Protein AF-A0A7C4FFR8-F1 (afdb_monomer)

Nearest PDB structures (foldseek):
  4f7g-assembly1_B  TM=3.710E-01  e=3.125E+00  Mus musculus
  2kgx-assembly1_A  TM=3.266E-01  e=6.637E+00  Mus musculus
  5ic1-assembly1_A  TM=3.272E-01  e=9.672E+00  Mus musculus

Mean predicted aligned error: 5.31 Å

Sequence (183 aa):
MPSAVRRVALVMALLFLAGVAAGSLAAGHLGGLLRQLSLGAPARQLLEDRLLLALLILANNMRVLLVLLASGVTVVGPALVVFANGVVVGAVLALASLKLPPEVLLLSVLPHGVVEIPAFLYAASVSTVFGMALWERILKGRELGGYLRMLLKGVLVSASLITAAALLEAFVTPSLLLEYLQP

Foldseek 3Di:
DVVQLVVLLVLLVVLLQVLLVLLLVCLVVCVVVVVVVPPPDPVVVLLVPLVNQLVVLLVVLVVLLVQLQVLLLVLCRLSVSSSPVSSVNNSVLNVVVVPDPPVLSCLLQVQQVVLLNSLSSSSNSLSSVLNVVVVCCVPPVDDNVVSVVSNVVSSVSSSVSSSVSSNCNSPVSVVVSVVVPPD

Radius of gyration: 17.96 Å; Cα contacts (8 Å, |Δi|>4): 213; chains: 1; bounding box: 43×33×60 Å

InterPro domains:
  IPR002798 Stage II sporulation protein M-like [PF01944] (13-174)

pLDDT: mean 88.68, std 11.25, range [49.78, 98.31]

Secondary structure (DSSP, 8-state):
-HHHHHHHHHHHHHHHHHHHHHHHHHHHHHHHHHHHHS--S-HHHHHH-HHHHHHHHHHHHHHHHHHHHHHGGGSSHHHHHHHHHHHHHHHHHHHHTTTS-HHHHHHHHHHHHHHHHHHHHHHHHHHHHHHHHHHHHHHH----HHHHHHHHHHHHHHHHHHHHHHHIIIIIHHHHHHHHH--

Organism: Thermofilum pendens (NCBI:txid2269)

Structure (mmCIF, N/CA/C/O backbone):
data_AF-A0A7C4FFR8-F1
#
_entry.id   AF-A0A7C4FFR8-F1
#
loop_
_atom_site.group_PDB
_atom_site.id
_atom_site.type_symbol
_atom_site.label_atom_id
_atom_site.label_alt_id
_atom_site.label_comp_id
_atom_site.label_asym_id
_atom_site.label_entity_id
_atom_site.label_seq_id
_atom_site.pdbx_PDB_ins_code
_atom_site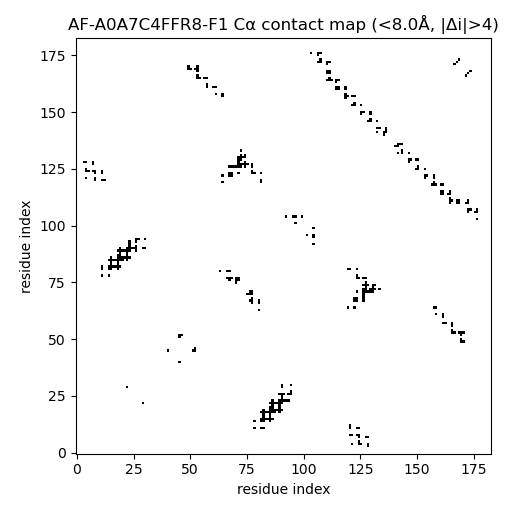.Cartn_x
_atom_site.Cartn_y
_atom_site.Cartn_z
_atom_site.occupancy
_atom_site.B_iso_or_equiv
_atom_site.auth_seq_id
_atom_site.auth_comp_id
_atom_site.auth_asym_id
_atom_site.auth_atom_id
_atom_site.pdbx_PDB_model_num
ATO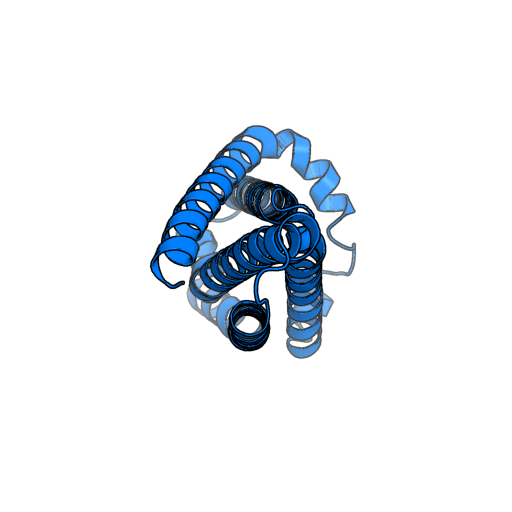M 1 N N . MET A 1 1 ? -20.307 -2.553 10.334 1.00 60.81 1 MET A N 1
ATOM 2 C CA . MET A 1 1 ? -18.889 -2.851 10.016 1.00 60.81 1 MET A CA 1
ATOM 3 C C . MET A 1 1 ? -18.574 -2.740 8.518 1.00 60.81 1 MET A C 1
ATOM 5 O O . MET A 1 1 ? -17.661 -1.983 8.206 1.00 60.81 1 MET A O 1
ATOM 9 N N . PRO A 1 2 ? -19.329 -3.353 7.578 1.00 73.31 2 PRO A N 1
ATOM 10 C CA . PRO A 1 2 ? -18.980 -3.318 6.144 1.00 73.31 2 PRO A CA 1
ATOM 11 C C . PRO A 1 2 ? -18.973 -1.908 5.527 1.00 73.31 2 PRO A C 1
ATOM 13 O O . PRO A 1 2 ? -18.128 -1.582 4.699 1.00 73.31 2 PRO A O 1
ATOM 16 N N . SER A 1 3 ? -19.881 -1.034 5.974 1.00 84.62 3 SER A N 1
ATOM 17 C CA . SER A 1 3 ? -19.996 0.341 5.471 1.00 84.62 3 SER A CA 1
ATOM 18 C C . SER A 1 3 ? -18.824 1.247 5.865 1.00 84.62 3 SER A C 1
ATOM 20 O O . SER A 1 3 ? -18.478 2.144 5.100 1.00 84.62 3 SER A O 1
ATOM 22 N N . ALA A 1 4 ? -18.198 1.019 7.026 1.00 89.88 4 ALA A N 1
ATOM 23 C CA . ALA A 1 4 ? -17.031 1.783 7.468 1.00 89.88 4 ALA A CA 1
ATOM 24 C C . ALA A 1 4 ? -15.791 1.409 6.649 1.00 89.88 4 ALA A C 1
ATOM 26 O O . ALA A 1 4 ? -15.152 2.295 6.089 1.00 89.88 4 ALA A O 1
ATOM 27 N N . VAL A 1 5 ? -15.524 0.106 6.494 1.00 92.06 5 VAL A N 1
ATOM 28 C CA . VAL A 1 5 ? -14.407 -0.402 5.680 1.00 92.06 5 VAL A CA 1
ATOM 29 C C . VAL A 1 5 ? -14.517 0.097 4.242 1.00 92.06 5 VAL A C 1
ATOM 31 O O . VAL A 1 5 ? -13.535 0.587 3.703 1.00 92.06 5 VAL A O 1
ATOM 34 N N . ARG A 1 6 ? -15.718 0.077 3.646 1.00 93.56 6 ARG A N 1
ATOM 35 C CA . ARG A 1 6 ? -15.933 0.597 2.287 1.00 93.56 6 ARG A CA 1
ATOM 36 C C . ARG A 1 6 ? -15.600 2.085 2.157 1.00 93.56 6 ARG A C 1
ATOM 38 O O . ARG A 1 6 ? -14.973 2.480 1.183 1.00 93.56 6 ARG A O 1
ATOM 45 N N . ARG A 1 7 ? -16.013 2.918 3.119 1.00 95.31 7 ARG A N 1
ATOM 46 C CA . ARG A 1 7 ? -15.697 4.358 3.098 1.00 95.31 7 ARG A CA 1
ATOM 47 C C . ARG A 1 7 ? -14.201 4.610 3.241 1.00 95.31 7 ARG A C 1
ATOM 49 O O . ARG A 1 7 ? -13.659 5.412 2.492 1.00 95.31 7 ARG A O 1
ATOM 56 N N . VAL A 1 8 ? -13.542 3.906 4.162 1.00 96.94 8 VAL A N 1
ATOM 57 C CA . VAL A 1 8 ? -12.088 4.013 4.325 1.00 96.94 8 VAL A CA 1
ATOM 58 C C . VAL A 1 8 ? -11.371 3.536 3.061 1.00 96.94 8 VAL A C 1
ATOM 60 O O . VAL A 1 8 ? -10.466 4.220 2.607 1.00 96.94 8 VAL A O 1
ATOM 63 N N . ALA A 1 9 ? -11.827 2.455 2.424 1.00 96.50 9 ALA A N 1
ATOM 64 C CA . ALA A 1 9 ? -11.241 1.953 1.181 1.00 96.50 9 ALA A CA 1
ATOM 65 C C . ALA A 1 9 ? -11.288 2.975 0.043 1.00 96.50 9 ALA A C 1
ATOM 67 O O . ALA A 1 9 ? -10.304 3.119 -0.674 1.00 96.50 9 ALA A O 1
ATOM 68 N N . LEU A 1 10 ? -12.385 3.730 -0.090 1.00 97.06 10 LEU A N 1
ATOM 69 C CA . LEU A 1 10 ? -12.465 4.822 -1.064 1.00 97.06 10 LEU A CA 1
ATOM 70 C C . LEU A 1 10 ? -11.434 5.917 -0.771 1.00 97.06 10 LEU A C 1
ATOM 72 O O . LEU A 1 10 ? -10.754 6.372 -1.684 1.00 97.06 10 LEU A O 1
ATOM 76 N N . VAL A 1 11 ? -11.273 6.304 0.497 1.00 97.69 11 VAL A N 1
ATOM 77 C CA . VAL A 1 11 ? -10.250 7.283 0.897 1.00 97.69 11 VAL A CA 1
ATOM 78 C C . VAL A 1 11 ? -8.846 6.759 0.593 1.00 97.69 11 VAL A C 1
ATOM 80 O O . VAL A 1 11 ? -8.044 7.480 0.009 1.00 97.69 11 VAL A O 1
ATOM 83 N N . MET A 1 12 ? -8.557 5.499 0.924 1.00 98.12 12 MET A N 1
ATOM 84 C CA . MET A 1 12 ? -7.260 4.877 0.640 1.00 98.12 12 MET A CA 1
ATOM 85 C C . MET A 1 12 ? -6.992 4.803 -0.866 1.00 98.12 12 MET A C 1
ATOM 87 O O . MET A 1 12 ? -5.884 5.101 -1.295 1.00 98.12 12 MET A O 1
ATOM 91 N N . ALA A 1 13 ? -7.999 4.475 -1.679 1.00 97.75 13 ALA A N 1
ATOM 92 C CA . ALA A 1 13 ? -7.866 4.454 -3.134 1.00 97.75 13 ALA A CA 1
ATOM 93 C C . ALA A 1 13 ? -7.535 5.847 -3.690 1.00 97.75 13 ALA A C 1
ATOM 95 O O . ALA A 1 13 ? -6.612 5.989 -4.487 1.00 97.75 13 ALA A O 1
ATOM 96 N N . LEU A 1 14 ? -8.236 6.889 -3.230 1.00 98.19 14 LEU A N 1
ATOM 97 C CA . LEU A 1 14 ? -7.960 8.270 -3.637 1.00 98.19 14 LEU A CA 1
ATOM 98 C C . LEU A 1 14 ? -6.559 8.724 -3.214 1.00 98.19 14 LEU A C 1
ATOM 100 O O . LEU A 1 14 ? -5.860 9.354 -4.003 1.00 98.19 14 LEU A O 1
ATOM 104 N N . LEU A 1 15 ? -6.124 8.377 -2.000 1.00 98.25 15 LEU A N 1
ATOM 105 C CA . LEU A 1 15 ? -4.773 8.679 -1.521 1.00 98.25 15 LEU A CA 1
ATOM 106 C C . LEU A 1 15 ? -3.698 7.937 -2.309 1.00 98.25 15 LEU A C 1
ATOM 108 O O . LEU A 1 15 ? -2.663 8.521 -2.615 1.00 98.25 15 LEU A O 1
ATOM 112 N N . PHE A 1 16 ? -3.939 6.677 -2.664 1.00 97.94 16 PHE A N 1
ATOM 113 C CA . PHE A 1 16 ? -3.033 5.920 -3.518 1.00 97.94 16 PHE A CA 1
ATOM 114 C C . PHE A 1 16 ? -2.883 6.595 -4.883 1.00 97.94 16 PHE A C 1
ATOM 116 O O . PHE A 1 16 ? -1.764 6.853 -5.313 1.00 97.94 16 PHE A O 1
ATOM 123 N N . LEU A 1 17 ? -3.998 6.958 -5.527 1.00 97.56 17 LEU A N 1
ATOM 124 C CA . LEU A 1 17 ? -3.995 7.659 -6.814 1.00 97.56 17 LEU A CA 1
ATOM 125 C C . LEU A 1 17 ? -3.306 9.028 -6.727 1.00 97.56 17 LEU A C 1
ATOM 127 O O . LEU A 1 17 ? -2.524 9.381 -7.608 1.00 97.56 17 LEU A O 1
ATOM 131 N N . ALA A 1 18 ? -3.541 9.779 -5.648 1.00 98.31 18 ALA A N 1
ATOM 132 C CA . ALA A 1 18 ? -2.836 11.032 -5.387 1.00 98.31 18 ALA A CA 1
ATOM 133 C C . ALA A 1 18 ? -1.325 10.807 -5.214 1.00 98.31 18 ALA A C 1
ATOM 135 O O . ALA A 1 18 ? -0.524 11.581 -5.736 1.00 98.31 18 ALA A O 1
ATOM 136 N N . GLY A 1 19 ? -0.934 9.728 -4.531 1.00 98.25 19 GLY A N 1
ATOM 137 C CA . GLY A 1 19 ? 0.453 9.294 -4.415 1.00 98.25 19 GLY A CA 1
ATOM 138 C C . GLY A 1 19 ? 1.062 8.977 -5.777 1.00 98.25 19 GLY A C 1
ATOM 139 O O . GLY A 1 19 ? 2.121 9.504 -6.095 1.00 98.25 19 GLY A O 1
ATOM 140 N N . VAL A 1 20 ? 0.374 8.198 -6.617 1.00 96.69 20 VAL A N 1
ATOM 141 C CA . VAL A 1 20 ? 0.816 7.877 -7.987 1.00 96.69 20 VAL A CA 1
ATOM 142 C C . VAL A 1 20 ? 1.042 9.147 -8.803 1.00 96.69 20 VAL A C 1
ATOM 144 O O . VAL A 1 20 ? 2.102 9.306 -9.409 1.00 96.69 20 VAL A O 1
ATOM 147 N N . ALA A 1 21 ? 0.097 10.089 -8.768 1.00 97.81 21 ALA A N 1
ATOM 148 C CA . ALA A 1 21 ? 0.251 11.376 -9.436 1.00 97.81 21 ALA A CA 1
ATOM 149 C C . ALA A 1 21 ? 1.479 12.138 -8.907 1.00 97.81 21 ALA A C 1
ATOM 151 O O . ALA A 1 21 ? 2.346 12.526 -9.691 1.00 97.81 21 ALA A O 1
ATOM 152 N N . ALA A 1 22 ? 1.617 12.280 -7.587 1.00 97.62 22 ALA A N 1
ATOM 153 C CA . ALA A 1 22 ? 2.755 12.958 -6.969 1.00 97.62 22 ALA A CA 1
ATOM 154 C C . ALA A 1 22 ? 4.101 12.297 -7.321 1.00 97.62 22 ALA A C 1
ATOM 156 O O . ALA A 1 22 ? 5.056 12.986 -7.677 1.00 97.62 22 ALA A O 1
ATOM 157 N N . GLY A 1 23 ? 4.169 10.966 -7.281 1.00 96.56 23 GLY A N 1
ATOM 158 C CA . GLY A 1 23 ? 5.351 10.191 -7.648 1.00 96.56 23 GLY A CA 1
ATOM 159 C C . GLY A 1 23 ? 5.736 10.355 -9.110 1.00 96.56 23 GLY A C 1
ATOM 160 O O . GLY A 1 23 ? 6.911 10.548 -9.410 1.00 96.56 23 GLY A O 1
ATOM 161 N N . SER A 1 24 ? 4.752 10.353 -10.011 1.00 95.56 24 SER A N 1
ATOM 162 C CA . SER A 1 24 ? 4.993 10.559 -11.442 1.00 95.56 24 SER A CA 1
ATOM 163 C C . SER A 1 24 ? 5.572 11.948 -11.740 1.00 95.56 24 SER A C 1
ATOM 165 O O . SER A 1 24 ? 6.536 12.064 -12.494 1.00 95.56 24 SER A O 1
ATOM 167 N N . LEU A 1 25 ? 5.066 12.994 -11.075 1.00 96.00 25 LEU A N 1
ATOM 168 C CA . LEU A 1 25 ? 5.566 14.367 -11.205 1.00 96.00 25 LEU A CA 1
ATOM 169 C C . LEU A 1 25 ? 6.963 14.536 -10.586 1.00 96.00 25 LEU A C 1
ATOM 171 O O . LEU A 1 25 ? 7.789 15.291 -11.094 1.00 96.00 25 LEU A O 1
ATOM 175 N N . ALA A 1 26 ? 7.247 13.818 -9.498 1.00 94.62 26 ALA A N 1
ATOM 176 C CA . ALA A 1 26 ? 8.527 13.866 -8.793 1.00 94.62 26 ALA A CA 1
ATOM 177 C C . ALA A 1 26 ? 9.573 12.865 -9.325 1.00 94.62 26 ALA A C 1
ATOM 179 O O . ALA A 1 26 ? 10.693 12.820 -8.809 1.00 94.62 26 ALA A O 1
ATOM 180 N N . ALA A 1 27 ? 9.245 12.077 -10.353 1.00 91.81 27 ALA A N 1
ATOM 181 C CA . ALA A 1 27 ? 10.031 10.932 -10.810 1.00 91.81 27 ALA A CA 1
ATOM 182 C C . ALA A 1 27 ? 11.504 11.267 -11.105 1.00 91.81 27 ALA A C 1
ATOM 184 O O . ALA A 1 27 ? 12.402 10.525 -10.704 1.00 91.81 27 ALA A O 1
ATOM 185 N N . GLY A 1 28 ? 11.767 12.421 -11.729 1.00 88.12 28 GLY A N 1
ATOM 186 C CA . GLY A 1 28 ? 13.128 12.884 -12.025 1.00 88.12 28 GLY A CA 1
ATOM 187 C C . GLY A 1 28 ? 14.000 13.093 -10.780 1.00 88.12 28 GLY A C 1
ATOM 188 O O . GLY A 1 28 ? 15.190 12.793 -10.811 1.00 88.12 28 GLY A O 1
ATOM 189 N N . HIS A 1 29 ? 13.406 13.528 -9.665 1.00 87.94 29 HIS A N 1
ATOM 190 C CA . HIS A 1 29 ? 14.104 13.732 -8.390 1.00 87.94 29 HIS A CA 1
ATOM 191 C C . HIS A 1 29 ? 14.247 12.423 -7.605 1.00 87.94 29 HIS A C 1
ATOM 193 O O . HIS A 1 29 ? 15.265 12.178 -6.959 1.00 87.94 29 HIS A O 1
ATOM 199 N N . LEU A 1 30 ? 13.234 11.558 -7.684 1.00 86.25 30 LEU A N 1
ATOM 200 C CA . LEU A 1 30 ? 13.202 10.284 -6.967 1.00 86.25 30 LEU A CA 1
ATOM 201 C C . LEU A 1 30 ? 14.070 9.208 -7.627 1.00 86.25 30 LEU A C 1
ATOM 203 O O . LEU A 1 30 ? 14.488 8.271 -6.951 1.00 86.25 30 LEU A O 1
ATOM 207 N N . GLY A 1 31 ? 14.396 9.341 -8.915 1.00 80.69 31 GLY A N 1
ATOM 208 C CA . GLY A 1 31 ? 15.149 8.331 -9.659 1.00 80.6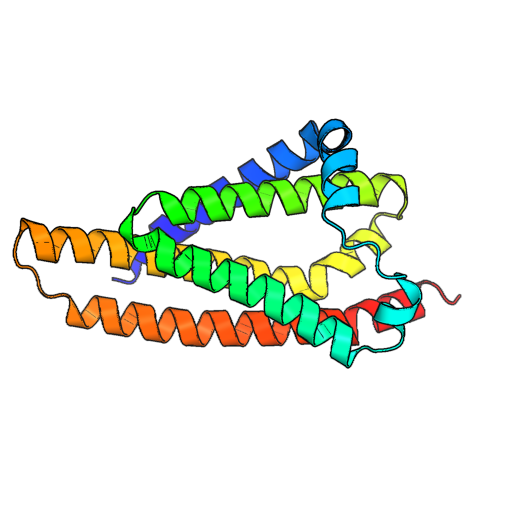9 31 GLY A CA 1
ATOM 209 C C . GLY A 1 31 ? 16.518 7.991 -9.062 1.00 80.69 31 GLY A C 1
ATOM 210 O O . GLY A 1 31 ? 16.903 6.823 -9.065 1.00 80.69 31 GLY A O 1
ATOM 211 N N . GLY A 1 32 ? 17.238 8.974 -8.509 1.00 81.12 32 GLY A N 1
ATOM 212 C CA . GLY A 1 32 ? 18.522 8.737 -7.836 1.00 81.12 32 GLY A CA 1
ATOM 213 C C . GLY A 1 32 ? 18.374 7.892 -6.568 1.00 81.12 32 GLY A C 1
ATOM 214 O O . GLY A 1 32 ? 19.089 6.907 -6.392 1.00 81.12 32 GLY A O 1
ATOM 215 N N . LEU A 1 33 ? 17.390 8.229 -5.732 1.00 80.62 33 LEU A N 1
ATOM 216 C CA . LEU A 1 33 ? 17.071 7.496 -4.507 1.00 80.62 33 LEU A CA 1
ATOM 217 C C . LEU A 1 33 ? 16.566 6.081 -4.818 1.00 80.62 33 LEU A C 1
ATOM 219 O O . LEU A 1 33 ? 17.033 5.112 -4.228 1.00 80.62 33 LEU A O 1
ATOM 223 N N . LEU A 1 34 ? 15.660 5.940 -5.787 1.00 76.56 34 LEU A N 1
ATOM 224 C CA . LEU A 1 34 ? 15.113 4.644 -6.192 1.00 76.56 34 LEU A CA 1
ATOM 225 C C . LEU A 1 34 ? 16.199 3.703 -6.718 1.00 76.56 34 LEU A C 1
ATOM 227 O O . LEU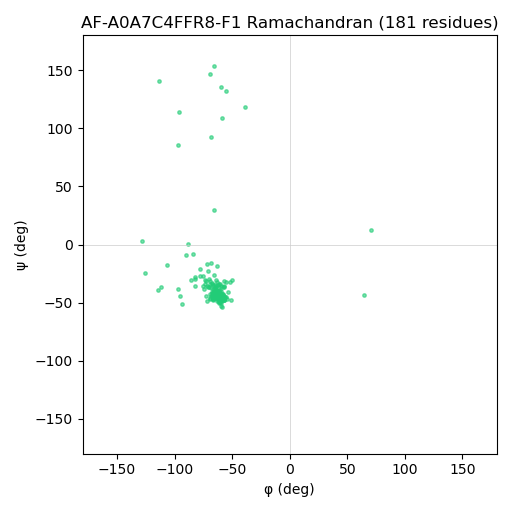 A 1 34 ? 16.160 2.513 -6.419 1.00 76.56 34 LEU A O 1
ATOM 231 N N . ARG A 1 35 ? 17.203 4.215 -7.440 1.00 75.06 35 ARG A N 1
ATOM 232 C CA . ARG A 1 35 ? 18.355 3.411 -7.883 1.00 75.06 35 ARG A CA 1
ATOM 233 C C . ARG A 1 35 ? 19.234 2.939 -6.728 1.00 75.06 35 ARG A C 1
ATOM 235 O O . ARG A 1 35 ? 19.766 1.844 -6.813 1.00 75.06 35 ARG A O 1
ATOM 242 N N . GLN A 1 36 ? 19.385 3.738 -5.672 1.00 73.50 36 GLN A N 1
ATOM 243 C CA . GLN A 1 36 ? 20.127 3.335 -4.470 1.00 73.50 36 GLN A CA 1
ATOM 244 C C . GLN A 1 36 ? 19.346 2.319 -3.623 1.00 73.50 36 GLN A C 1
ATOM 246 O O . GLN A 1 36 ? 19.946 1.442 -3.008 1.00 73.50 36 GLN A O 1
ATOM 251 N N . LEU A 1 37 ? 18.014 2.432 -3.600 1.00 65.38 37 LEU A N 1
ATOM 252 C CA . LEU A 1 37 ? 17.117 1.510 -2.895 1.00 65.38 37 LEU A CA 1
ATOM 253 C C . LEU A 1 37 ? 16.888 0.197 -3.653 1.00 65.38 37 LEU A C 1
ATOM 255 O O . LEU A 1 37 ? 16.620 -0.830 -3.032 1.00 65.38 37 LEU A O 1
ATOM 259 N N . SER A 1 38 ? 17.003 0.222 -4.982 1.00 63.53 38 SER A N 1
ATOM 260 C CA . SER A 1 38 ? 17.062 -0.978 -5.811 1.00 63.53 38 SER A CA 1
ATOM 261 C C . SER A 1 38 ? 18.391 -1.660 -5.511 1.00 63.53 38 SER A C 1
ATOM 263 O O . SER A 1 38 ? 19.414 -1.288 -6.080 1.00 63.53 38 SER A O 1
ATOM 265 N N . LEU A 1 39 ? 18.385 -2.590 -4.549 1.00 52.41 39 LEU A N 1
ATOM 266 C CA . LEU A 1 39 ? 19.542 -3.394 -4.154 1.00 52.41 39 LEU A CA 1
ATOM 267 C C . LEU A 1 39 ? 20.324 -3.775 -5.415 1.00 52.41 39 LEU A C 1
ATOM 269 O O . LEU A 1 39 ? 19.768 -4.423 -6.299 1.00 52.41 39 LEU A O 1
ATOM 273 N N . GLY A 1 40 ? 21.583 -3.339 -5.511 1.00 49.78 40 GLY A N 1
ATOM 274 C CA . GLY A 1 40 ? 22.462 -3.505 -6.676 1.00 49.78 40 GLY A CA 1
ATOM 275 C C . GLY A 1 40 ? 22.849 -4.955 -6.992 1.00 49.78 40 GLY A C 1
ATOM 276 O O . GLY A 1 40 ? 23.936 -5.200 -7.508 1.00 49.78 40 GLY A O 1
ATOM 277 N N . ALA A 1 41 ? 21.991 -5.920 -6.664 1.00 51.22 41 ALA A N 1
ATOM 278 C CA . ALA A 1 41 ? 22.091 -7.279 -7.142 1.00 51.22 41 ALA A CA 1
ATOM 279 C C . ALA A 1 41 ? 22.007 -7.266 -8.679 1.00 51.22 41 ALA A C 1
ATOM 281 O O . ALA A 1 41 ? 21.168 -6.555 -9.245 1.00 51.22 41 ALA A O 1
ATOM 282 N N . PRO A 1 42 ? 22.868 -8.021 -9.380 1.00 56.34 42 PRO A N 1
ATOM 283 C CA . PRO A 1 42 ? 22.818 -8.098 -10.830 1.00 56.34 42 PRO A CA 1
ATOM 284 C C . PRO A 1 42 ? 21.438 -8.615 -11.243 1.00 56.34 42 PRO A C 1
ATOM 286 O O . PRO A 1 42 ? 21.125 -9.787 -11.052 1.00 56.34 42 PRO A O 1
ATOM 289 N N . ALA A 1 43 ? 20.611 -7.732 -11.812 1.00 58.44 43 ALA A N 1
ATOM 290 C CA . ALA A 1 43 ? 19.221 -8.016 -12.173 1.00 58.44 43 ALA A CA 1
ATOM 291 C C . ALA A 1 43 ? 19.074 -9.308 -12.997 1.00 58.44 43 ALA A C 1
ATOM 293 O O . ALA A 1 43 ? 18.091 -10.020 -12.853 1.00 58.44 43 ALA A O 1
ATOM 294 N N . ARG A 1 44 ? 20.092 -9.661 -13.793 1.00 55.97 44 ARG A N 1
ATOM 295 C CA . ARG A 1 44 ? 20.155 -10.929 -14.537 1.00 55.97 44 ARG A CA 1
ATOM 296 C C . ARG A 1 44 ? 20.098 -12.173 -13.646 1.00 55.97 44 ARG A C 1
ATOM 298 O O . ARG A 1 44 ? 19.359 -13.091 -13.958 1.00 55.97 44 ARG A O 1
ATOM 305 N N . GLN A 1 45 ? 20.816 -12.182 -12.529 1.00 56.59 45 GLN A N 1
ATOM 306 C CA . GLN A 1 45 ? 20.897 -13.337 -11.632 1.00 56.59 45 GLN A CA 1
ATOM 307 C C . GLN A 1 45 ? 19.587 -13.539 -10.850 1.00 56.59 45 GLN A C 1
ATOM 309 O O . GLN A 1 45 ? 19.191 -14.665 -10.573 1.00 56.59 45 GLN A O 1
ATOM 314 N N . LEU A 1 46 ? 18.877 -12.442 -10.559 1.00 61.59 46 LEU A N 1
ATOM 315 C CA . LEU A 1 46 ? 17.531 -12.475 -9.976 1.00 61.59 46 LEU A CA 1
ATOM 316 C C . LEU A 1 46 ? 16.460 -12.909 -10.986 1.00 61.59 46 LEU A C 1
ATOM 318 O O . LEU A 1 46 ? 15.468 -13.510 -10.596 1.00 61.59 46 LEU A O 1
ATOM 322 N N . LEU A 1 47 ? 16.646 -12.611 -12.274 1.00 62.00 47 LEU A N 1
ATOM 323 C CA . LEU A 1 47 ? 15.728 -13.035 -13.336 1.00 62.00 47 LEU A CA 1
ATOM 324 C C . LEU A 1 47 ? 15.875 -14.526 -13.684 1.00 62.00 47 LEU A C 1
ATOM 326 O O . LEU A 1 47 ? 14.911 -15.137 -14.144 1.00 62.00 47 LEU A O 1
ATOM 330 N N . GLU A 1 48 ? 17.055 -15.113 -13.466 1.00 68.69 48 GLU A N 1
ATOM 331 C CA . GLU A 1 48 ? 17.305 -16.545 -13.680 1.00 68.69 48 GLU A CA 1
ATOM 332 C C . GLU A 1 48 ? 16.680 -17.413 -12.575 1.00 68.69 48 GLU A C 1
ATOM 334 O O . GLU A 1 48 ? 16.096 -18.457 -12.872 1.00 68.69 48 GLU A O 1
ATOM 339 N N . ASP A 1 49 ? 16.717 -16.960 -11.318 1.00 81.88 49 ASP A N 1
ATOM 340 C CA . ASP A 1 49 ? 16.078 -17.650 -10.194 1.00 81.88 49 ASP A CA 1
ATOM 341 C C . ASP A 1 49 ? 14.690 -17.062 -9.886 1.00 81.88 49 ASP A C 1
ATOM 343 O O . ASP A 1 49 ? 14.505 -16.204 -9.016 1.00 81.88 49 ASP A O 1
ATOM 347 N N . ARG A 1 50 ? 13.678 -17.567 -10.607 1.00 81.19 50 ARG A N 1
ATOM 348 C CA . ARG A 1 50 ? 12.270 -17.163 -10.435 1.00 81.19 50 ARG A CA 1
ATOM 349 C C . ARG A 1 50 ? 11.767 -17.361 -9.000 1.00 81.19 50 ARG A C 1
ATOM 351 O O . ARG A 1 50 ? 10.916 -16.599 -8.547 1.00 81.19 50 ARG A O 1
ATOM 358 N N . LEU A 1 51 ? 12.274 -18.361 -8.273 1.00 84.38 51 LEU A N 1
ATOM 359 C CA . LEU A 1 51 ? 11.872 -18.608 -6.885 1.00 84.38 51 LEU A CA 1
ATOM 360 C C . LEU A 1 51 ? 12.456 -17.550 -5.953 1.00 84.38 51 LEU A C 1
ATOM 362 O O . LEU A 1 51 ? 11.731 -17.006 -5.119 1.00 84.38 51 LEU A O 1
ATOM 366 N N . LEU A 1 52 ? 13.735 -17.214 -6.119 1.00 84.31 52 LEU A N 1
ATOM 367 C CA . LEU A 1 52 ? 14.366 -16.136 -5.366 1.00 84.31 52 LEU A CA 1
ATOM 368 C C . LEU A 1 52 ? 13.670 -14.794 -5.625 1.00 84.31 52 LEU A C 1
ATOM 370 O O . LEU A 1 52 ? 13.382 -14.064 -4.676 1.00 84.31 52 LEU A O 1
ATOM 374 N N . LEU A 1 53 ? 13.336 -14.493 -6.884 1.00 82.75 53 LEU A N 1
ATOM 375 C CA . LEU A 1 53 ? 12.583 -13.292 -7.245 1.00 82.75 53 LEU A CA 1
ATOM 376 C C . LEU A 1 53 ? 11.210 -13.252 -6.558 1.00 82.75 53 LEU A C 1
ATOM 378 O O . LEU A 1 53 ? 10.878 -12.252 -5.916 1.00 82.75 53 LEU A O 1
ATOM 382 N N . ALA A 1 54 ? 10.449 -14.351 -6.621 1.00 85.69 54 ALA A N 1
ATOM 383 C CA . ALA A 1 54 ? 9.153 -14.466 -5.951 1.00 85.69 54 ALA A CA 1
ATOM 384 C C . ALA A 1 54 ? 9.267 -14.213 -4.443 1.00 85.69 54 ALA A C 1
ATOM 386 O O . ALA A 1 54 ? 8.463 -13.474 -3.877 1.00 85.69 54 ALA A O 1
ATOM 387 N N . LEU A 1 55 ? 10.277 -14.797 -3.791 1.00 86.88 55 LEU A N 1
ATOM 388 C CA . LEU A 1 55 ? 10.503 -14.645 -2.354 1.00 86.88 55 LEU A CA 1
ATOM 389 C C . LEU A 1 55 ? 10.896 -13.217 -1.972 1.00 86.88 55 LEU A C 1
ATOM 391 O O . LEU A 1 55 ? 10.430 -12.726 -0.946 1.00 86.88 55 LEU A O 1
ATOM 395 N N . LEU A 1 56 ? 11.710 -12.533 -2.779 1.00 86.38 56 LEU A N 1
ATOM 396 C CA . LEU A 1 56 ? 12.086 -11.139 -2.531 1.00 86.38 56 LEU A CA 1
ATOM 397 C C . LEU A 1 56 ? 10.886 -10.196 -2.664 1.00 86.38 56 LEU A C 1
ATOM 399 O O . LEU A 1 56 ? 10.665 -9.360 -1.784 1.00 86.38 56 LEU A O 1
ATOM 403 N N . ILE A 1 57 ? 10.085 -10.363 -3.721 1.00 87.06 57 ILE A N 1
ATOM 404 C CA . ILE A 1 57 ? 8.850 -9.591 -3.926 1.00 87.06 57 ILE A CA 1
ATOM 405 C C . ILE A 1 57 ? 7.882 -9.856 -2.772 1.00 87.06 57 ILE A C 1
ATOM 407 O O . ILE A 1 57 ? 7.387 -8.922 -2.136 1.00 87.06 57 ILE A O 1
ATOM 411 N N . LEU A 1 58 ? 7.673 -11.131 -2.438 1.00 90.88 58 LEU A N 1
ATOM 412 C CA . LEU A 1 58 ? 6.815 -11.538 -1.334 1.00 90.88 58 LEU A CA 1
ATOM 413 C C . LEU A 1 58 ? 7.283 -10.941 -0.005 1.00 90.88 58 LEU A C 1
ATOM 415 O O . LEU A 1 58 ? 6.468 -10.402 0.739 1.00 90.88 58 LEU A O 1
ATOM 419 N N . ALA A 1 59 ? 8.581 -10.998 0.296 1.00 90.69 59 ALA A N 1
ATOM 420 C CA . ALA A 1 59 ? 9.142 -10.454 1.527 1.00 90.69 59 ALA A CA 1
ATOM 421 C C . ALA A 1 59 ? 8.928 -8.938 1.623 1.00 90.69 59 ALA A C 1
ATOM 423 O O . ALA A 1 59 ? 8.516 -8.439 2.675 1.00 90.69 59 ALA A O 1
ATOM 424 N N . ASN A 1 60 ? 9.146 -8.204 0.528 1.00 90.38 60 ASN A N 1
ATOM 425 C CA . ASN A 1 60 ? 8.896 -6.767 0.494 1.00 90.38 60 ASN A CA 1
ATOM 426 C C . ASN A 1 60 ? 7.409 -6.449 0.711 1.00 90.38 60 ASN A C 1
ATOM 428 O O . ASN A 1 60 ? 7.064 -5.620 1.554 1.00 90.38 60 ASN A O 1
ATOM 432 N N . ASN A 1 61 ? 6.518 -7.159 0.022 1.00 92.75 61 ASN A N 1
ATOM 433 C CA . ASN A 1 61 ? 5.085 -6.905 0.118 1.00 92.75 61 ASN A CA 1
ATOM 434 C C . ASN A 1 61 ? 4.503 -7.319 1.474 1.00 92.75 61 ASN A C 1
ATOM 436 O O . ASN A 1 61 ? 3.667 -6.609 2.035 1.00 92.75 61 ASN A O 1
ATOM 440 N N . MET A 1 62 ? 4.992 -8.413 2.062 1.00 94.56 62 MET 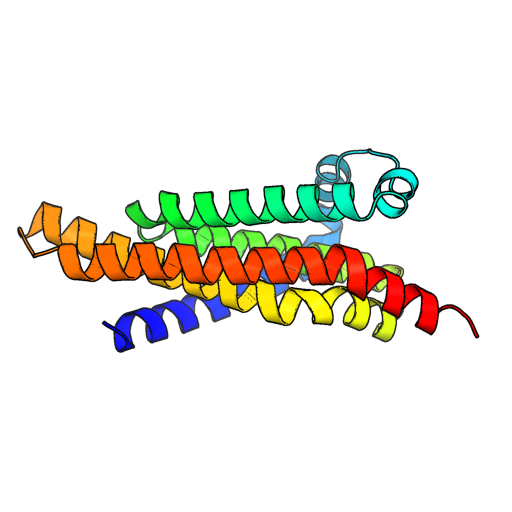A N 1
ATOM 441 C CA . MET A 1 62 ? 4.650 -8.807 3.429 1.00 94.56 62 MET A CA 1
ATOM 442 C C . MET A 1 62 ? 5.151 -7.782 4.443 1.00 94.56 62 MET A C 1
ATOM 444 O O . MET A 1 62 ? 4.424 -7.441 5.373 1.00 94.56 62 MET A O 1
ATOM 448 N N . ARG A 1 63 ? 6.348 -7.214 4.249 1.00 94.81 63 ARG A N 1
ATOM 449 C CA . ARG A 1 63 ? 6.834 -6.108 5.082 1.00 94.81 63 ARG A CA 1
ATOM 450 C C . ARG A 1 63 ? 5.898 -4.899 5.001 1.00 94.81 63 ARG A C 1
ATOM 452 O O . ARG A 1 63 ? 5.543 -4.355 6.044 1.00 94.81 63 ARG A O 1
ATOM 459 N N . VAL A 1 64 ? 5.468 -4.494 3.804 1.00 94.38 64 VAL A N 1
ATOM 460 C CA . VAL A 1 64 ? 4.504 -3.388 3.635 1.00 94.38 64 VAL A CA 1
ATOM 461 C C . VAL A 1 64 ? 3.171 -3.711 4.313 1.00 94.38 64 VAL A C 1
ATOM 463 O O . VAL A 1 64 ? 2.641 -2.869 5.039 1.00 94.38 64 VAL A O 1
ATOM 466 N N . LEU A 1 65 ? 2.662 -4.939 4.162 1.00 96.38 65 LEU A N 1
ATOM 467 C CA . LEU A 1 65 ? 1.455 -5.401 4.851 1.00 96.38 65 LEU A CA 1
ATOM 468 C C . LEU A 1 65 ? 1.599 -5.285 6.375 1.00 96.38 65 LEU A C 1
ATOM 470 O O . LEU A 1 65 ? 0.721 -4.735 7.034 1.00 96.38 65 LEU A O 1
ATOM 474 N N . LEU A 1 66 ? 2.709 -5.753 6.947 1.00 96.25 66 LEU A N 1
ATOM 475 C CA . LEU A 1 66 ? 2.961 -5.664 8.387 1.00 96.25 66 LEU A CA 1
ATOM 476 C C . LEU A 1 66 ? 3.021 -4.211 8.868 1.00 96.25 66 LEU A C 1
ATOM 478 O O . LEU A 1 66 ? 2.435 -3.887 9.900 1.00 96.25 66 LEU A O 1
ATOM 482 N N . VAL A 1 67 ? 3.661 -3.319 8.107 1.00 96.62 67 VAL A N 1
ATOM 483 C CA . VAL A 1 67 ? 3.702 -1.882 8.417 1.00 96.62 67 VAL A CA 1
ATOM 484 C C . VAL A 1 67 ? 2.301 -1.262 8.351 1.00 96.62 67 VAL A C 1
ATOM 486 O O . VAL A 1 67 ? 1.932 -0.494 9.241 1.00 96.62 67 VAL A O 1
ATOM 489 N N . LEU A 1 68 ? 1.475 -1.622 7.363 1.00 96.19 68 LEU A N 1
ATOM 490 C CA . LEU A 1 68 ? 0.074 -1.183 7.280 1.00 96.19 68 LEU A CA 1
ATOM 491 C C . LEU A 1 68 ? -0.744 -1.627 8.494 1.00 96.19 68 LEU A C 1
ATOM 493 O O . LEU A 1 68 ? -1.518 -0.846 9.046 1.00 96.19 68 LEU A O 1
ATOM 497 N N . LEU A 1 69 ? -0.573 -2.874 8.927 1.00 94.50 69 LEU A N 1
ATOM 498 C CA . LEU A 1 69 ? -1.294 -3.430 10.070 1.00 94.50 69 LEU A CA 1
ATOM 499 C C . LEU A 1 69 ? -0.841 -2.790 11.387 1.00 94.50 69 LEU A C 1
ATOM 501 O O . LEU A 1 69 ? -1.675 -2.350 12.174 1.00 94.50 69 LEU A O 1
ATOM 505 N N . ALA A 1 70 ? 0.471 -2.673 11.604 1.00 95.56 70 ALA A N 1
ATOM 506 C CA . ALA A 1 70 ? 1.031 -2.072 12.812 1.00 95.56 70 ALA A CA 1
ATOM 507 C C . ALA A 1 70 ? 0.682 -0.581 12.925 1.00 95.56 70 ALA A C 1
ATOM 509 O O . ALA A 1 70 ? 0.290 -0.097 13.988 1.00 95.56 70 ALA A O 1
ATOM 510 N N . SER A 1 71 ? 0.766 0.151 11.813 1.00 96.44 71 SER A N 1
ATOM 511 C CA . SER A 1 71 ? 0.472 1.585 11.783 1.00 96.44 71 SER A CA 1
ATOM 512 C C . SER A 1 71 ? -1.012 1.903 12.002 1.00 96.44 71 SER A C 1
ATOM 514 O O . SER A 1 71 ? -1.333 3.032 12.381 1.00 96.44 71 SER A O 1
ATOM 516 N N . GLY A 1 72 ? -1.912 0.918 11.867 1.00 96.19 72 GLY A N 1
ATOM 517 C CA . GLY A 1 72 ? -3.349 1.047 12.132 1.00 96.19 72 GLY A CA 1
ATOM 518 C C . GLY A 1 72 ? -3.687 1.620 13.499 1.00 96.19 72 GLY A C 1
ATOM 519 O O . GLY A 1 72 ? -4.638 2.388 13.611 1.00 96.19 72 GLY A O 1
ATOM 520 N N . VAL A 1 73 ? -2.866 1.343 14.518 1.00 95.25 73 VAL A N 1
ATOM 521 C CA . VAL A 1 73 ? -3.020 1.891 15.878 1.00 95.25 73 VAL A CA 1
ATOM 522 C C . VAL A 1 73 ? -3.073 3.423 15.874 1.00 95.25 73 VAL A C 1
ATOM 524 O O . VAL A 1 73 ? -3.785 4.022 16.672 1.00 95.25 73 VAL A O 1
ATOM 527 N N . THR A 1 74 ? -2.378 4.073 14.941 1.00 96.81 74 THR A N 1
ATOM 528 C CA . THR A 1 74 ? -2.363 5.540 14.814 1.00 96.81 74 THR A CA 1
ATOM 529 C C . THR A 1 74 ? -3.543 6.105 14.020 1.00 96.81 74 THR A C 1
ATOM 531 O O . THR A 1 74 ? -3.699 7.320 13.961 1.00 96.81 74 THR A O 1
ATOM 534 N N . VAL A 1 75 ? -4.364 5.252 13.392 1.00 96.06 75 VAL A N 1
ATOM 535 C CA . VAL A 1 75 ? -5.463 5.581 12.459 1.00 96.06 75 VAL A CA 1
ATOM 536 C C . VAL A 1 75 ? -5.003 6.250 11.151 1.00 96.06 75 VAL A C 1
ATOM 538 O O . VAL A 1 75 ? -5.460 5.853 10.079 1.00 96.06 75 VAL A O 1
ATOM 541 N N . VAL A 1 76 ? -4.080 7.213 11.222 1.00 97.19 76 VAL A N 1
ATOM 542 C CA . VAL A 1 76 ? -3.507 7.968 10.092 1.00 97.19 76 VAL A CA 1
ATOM 543 C C . VAL A 1 76 ? -2.370 7.205 9.405 1.00 97.19 76 VAL A C 1
ATOM 545 O O . VAL A 1 76 ? -2.174 7.335 8.201 1.00 97.19 76 VAL A O 1
ATOM 548 N N . GLY A 1 77 ? -1.639 6.368 10.138 1.00 97.56 77 GLY A N 1
ATOM 549 C CA . GLY A 1 77 ? -0.491 5.620 9.629 1.00 97.56 77 GLY A CA 1
ATOM 550 C C . GLY A 1 77 ? -0.748 4.838 8.333 1.00 97.56 77 GLY A C 1
ATOM 551 O O . GLY A 1 77 ? 0.019 5.020 7.387 1.00 97.56 77 GLY A O 1
ATOM 552 N N . PRO A 1 78 ? -1.842 4.058 8.205 1.00 98.06 78 PRO A N 1
ATOM 553 C CA . PRO A 1 78 ? -2.124 3.331 6.969 1.00 98.06 78 PRO A CA 1
ATOM 554 C C . PRO A 1 78 ? -2.315 4.248 5.757 1.00 98.06 78 PRO A C 1
ATOM 556 O O . PRO A 1 78 ? -1.885 3.899 4.661 1.00 98.06 78 PRO A O 1
ATOM 559 N N . ALA A 1 79 ? -2.891 5.441 5.951 1.00 98.12 79 ALA A N 1
ATOM 560 C CA . ALA A 1 79 ? -3.055 6.437 4.893 1.00 98.12 79 ALA A CA 1
ATOM 561 C C . ALA A 1 79 ? -1.702 6.946 4.375 1.00 98.12 79 ALA A C 1
ATOM 563 O O . ALA A 1 79 ? -1.507 7.045 3.164 1.00 98.12 79 ALA A O 1
ATOM 564 N N . LEU A 1 80 ? -0.750 7.208 5.278 1.00 98.06 80 LEU A N 1
ATOM 565 C CA . LEU A 1 80 ? 0.606 7.624 4.908 1.00 98.06 80 LEU A CA 1
ATOM 566 C C . LEU A 1 80 ? 1.342 6.525 4.139 1.00 98.06 80 LEU A C 1
ATOM 568 O O . LEU A 1 80 ? 1.997 6.808 3.141 1.00 98.06 80 LEU A O 1
ATOM 572 N N . VAL A 1 81 ? 1.208 5.272 4.576 1.00 97.38 81 VAL A N 1
ATOM 573 C CA . VAL A 1 81 ? 1.849 4.125 3.917 1.00 97.38 81 VAL A CA 1
ATOM 574 C C . VAL A 1 81 ? 1.258 3.889 2.527 1.00 97.38 81 VAL A C 1
ATOM 576 O O . VAL A 1 81 ? 2.010 3.692 1.578 1.00 97.38 81 VAL A O 1
ATOM 579 N N . VAL A 1 82 ? -0.070 3.957 2.380 1.00 97.94 82 VAL A N 1
ATOM 580 C CA . VAL A 1 82 ? -0.754 3.838 1.079 1.00 97.94 82 VAL A CA 1
ATOM 581 C C . VAL A 1 82 ? -0.326 4.957 0.131 1.00 97.94 82 VAL A C 1
ATOM 583 O O . VAL A 1 82 ? 0.008 4.683 -1.019 1.00 97.94 82 VAL A O 1
ATOM 586 N N . PHE A 1 83 ? -0.291 6.203 0.611 1.00 98.19 83 PHE A N 1
ATOM 587 C CA . PHE A 1 83 ? 0.173 7.341 -0.178 1.00 98.19 83 PHE A CA 1
ATOM 588 C C . PHE A 1 83 ? 1.633 7.164 -0.616 1.00 98.19 83 PHE A C 1
ATOM 590 O O . PHE A 1 83 ? 1.937 7.297 -1.798 1.00 98.19 83 PHE A O 1
ATOM 597 N N . ALA A 1 84 ? 2.526 6.804 0.312 1.00 95.00 84 ALA A N 1
ATOM 598 C CA . ALA A 1 84 ? 3.938 6.576 0.017 1.00 95.00 84 ALA A CA 1
ATOM 599 C C . ALA A 1 84 ? 4.144 5.434 -0.990 1.00 95.00 84 ALA A C 1
ATOM 601 O O . ALA A 1 84 ? 4.961 5.567 -1.899 1.00 95.00 84 ALA A O 1
ATOM 602 N N . ASN A 1 85 ? 3.378 4.345 -0.877 1.00 93.88 85 ASN A N 1
ATOM 603 C CA . ASN A 1 85 ? 3.419 3.262 -1.857 1.00 93.88 85 ASN A CA 1
ATOM 604 C C . ASN A 1 85 ? 2.955 3.756 -3.241 1.00 93.88 85 ASN A C 1
ATOM 606 O O . ASN A 1 85 ? 3.631 3.522 -4.239 1.00 93.88 85 ASN A O 1
ATOM 610 N N . GLY A 1 86 ? 1.881 4.551 -3.295 1.00 95.94 86 GLY A N 1
ATOM 611 C CA . GLY A 1 86 ? 1.453 5.226 -4.522 1.00 95.94 86 GLY A CA 1
ATOM 612 C C . GLY A 1 86 ? 2.562 6.083 -5.143 1.00 95.94 86 GLY A C 1
ATOM 613 O O . GLY A 1 86 ? 2.808 5.981 -6.340 1.00 95.94 86 GLY A O 1
ATOM 614 N N . VAL A 1 87 ? 3.287 6.871 -4.339 1.00 96.00 87 VAL A N 1
ATOM 615 C CA . VAL A 1 87 ? 4.434 7.677 -4.803 1.00 96.00 87 VAL A CA 1
ATOM 616 C C . VAL A 1 87 ? 5.520 6.806 -5.432 1.00 96.00 87 VAL A C 1
ATOM 618 O O . VAL A 1 87 ? 6.010 7.134 -6.513 1.00 96.00 87 VAL A O 1
ATOM 621 N N . VAL A 1 88 ? 5.881 5.690 -4.795 1.00 91.50 88 VAL A N 1
ATOM 622 C CA . VAL A 1 88 ? 6.879 4.758 -5.342 1.00 91.50 88 VAL A CA 1
ATOM 623 C C . VAL A 1 88 ? 6.404 4.188 -6.677 1.00 91.50 88 VAL A C 1
ATOM 625 O O . VAL A 1 88 ? 7.136 4.277 -7.660 1.00 91.50 88 VAL A O 1
ATOM 628 N N . VAL A 1 89 ? 5.171 3.679 -6.742 1.00 91.56 89 VAL A N 1
ATOM 629 C CA . VAL A 1 89 ? 4.584 3.121 -7.972 1.00 91.56 89 VAL A CA 1
ATOM 630 C C . VAL A 1 89 ? 4.551 4.162 -9.092 1.00 91.56 89 VAL A C 1
ATOM 632 O O . VAL A 1 89 ? 5.001 3.889 -10.203 1.00 91.56 89 VAL A O 1
ATOM 635 N N . GLY A 1 90 ? 4.078 5.378 -8.808 1.00 94.12 90 GLY A N 1
ATOM 636 C CA . GLY A 1 90 ? 4.008 6.459 -9.790 1.00 94.12 90 GLY A CA 1
ATOM 637 C C . GLY A 1 90 ? 5.376 6.881 -10.321 1.00 94.12 90 GLY A C 1
ATOM 638 O O . GLY A 1 90 ? 5.532 7.089 -11.524 1.00 94.12 90 GLY A O 1
ATOM 639 N N . ALA A 1 91 ? 6.381 6.961 -9.447 1.00 93.25 91 ALA A N 1
ATOM 640 C CA . ALA A 1 91 ? 7.746 7.282 -9.848 1.00 93.25 91 ALA A CA 1
ATOM 641 C C . ALA A 1 91 ? 8.372 6.163 -10.695 1.00 93.25 91 ALA A C 1
ATOM 643 O O . ALA A 1 91 ? 8.993 6.449 -11.717 1.00 93.25 91 ALA A O 1
ATOM 644 N N . VAL A 1 92 ? 8.184 4.895 -10.311 1.00 88.75 92 VAL A N 1
ATOM 645 C CA . VAL A 1 92 ? 8.677 3.735 -11.073 1.00 88.75 92 VAL A CA 1
ATOM 646 C C . VAL A 1 92 ? 8.046 3.694 -12.463 1.00 88.75 92 VAL A C 1
ATOM 648 O O . VAL A 1 92 ? 8.776 3.594 -13.447 1.00 88.75 92 VAL A O 1
ATOM 651 N N . LEU A 1 93 ? 6.723 3.854 -12.562 1.00 90.88 93 LEU A N 1
ATOM 652 C CA . LEU A 1 93 ? 6.005 3.899 -13.839 1.00 90.88 93 LEU A CA 1
ATOM 653 C C . LEU A 1 93 ? 6.501 5.032 -14.745 1.00 90.88 93 LEU A C 1
ATOM 655 O O . LEU A 1 93 ? 6.777 4.801 -15.920 1.00 90.88 93 LEU A O 1
ATOM 659 N N . ALA A 1 94 ? 6.653 6.242 -14.201 1.00 92.94 94 ALA A N 1
ATOM 660 C CA . ALA A 1 94 ? 7.117 7.402 -14.959 1.00 92.94 94 ALA A CA 1
ATOM 661 C C . ALA A 1 94 ? 8.579 7.280 -15.415 1.00 92.94 94 ALA A C 1
ATOM 663 O O . ALA A 1 94 ? 8.933 7.766 -16.482 1.00 92.94 94 ALA A O 1
ATOM 664 N N . LEU A 1 95 ? 9.445 6.627 -14.635 1.00 89.94 95 LEU A N 1
ATOM 665 C CA . LEU A 1 95 ? 10.826 6.359 -15.049 1.00 89.94 95 LEU A CA 1
ATOM 666 C C . LEU A 1 95 ? 10.910 5.228 -16.078 1.00 89.94 95 LEU A C 1
ATOM 668 O O . LEU A 1 95 ? 11.760 5.271 -16.969 1.00 89.94 95 LEU A O 1
ATOM 672 N N . ALA A 1 96 ? 10.056 4.213 -15.950 1.00 87.19 96 ALA A N 1
ATOM 673 C CA . ALA A 1 96 ? 10.007 3.078 -16.860 1.00 87.19 96 ALA A CA 1
ATOM 674 C C . ALA A 1 96 ? 9.4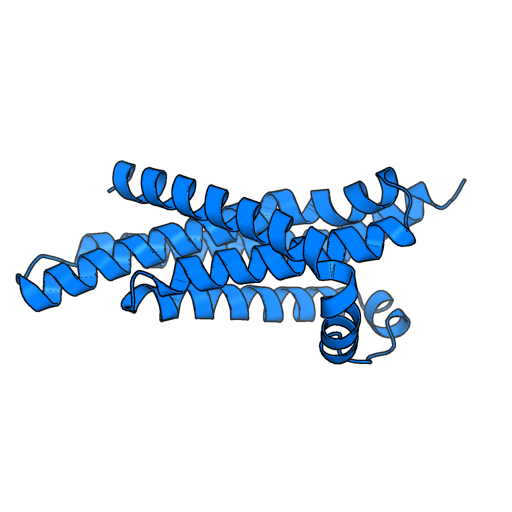35 3.466 -18.233 1.00 87.19 96 ALA A C 1
ATOM 676 O O . ALA A 1 96 ? 9.961 3.013 -19.250 1.00 87.19 96 ALA A O 1
ATOM 677 N N . SER A 1 97 ? 8.445 4.365 -18.288 1.00 91.19 97 SER A N 1
ATOM 678 C CA . SER A 1 97 ? 7.865 4.864 -19.546 1.00 91.19 97 SER A CA 1
ATOM 679 C C . SER A 1 97 ? 8.857 5.630 -20.431 1.00 91.19 97 SER A C 1
ATOM 681 O O . SER A 1 97 ? 8.642 5.746 -21.632 1.00 91.19 97 SER A O 1
ATOM 683 N N . LEU A 1 98 ? 9.978 6.107 -19.873 1.00 89.88 98 LEU A N 1
ATOM 684 C CA . LEU A 1 98 ? 11.067 6.718 -20.646 1.00 89.88 98 LEU A CA 1
ATOM 685 C C . LEU A 1 98 ? 11.869 5.700 -21.470 1.00 89.88 98 LEU A C 1
ATOM 687 O O . LEU A 1 98 ? 12.654 6.094 -22.330 1.00 89.88 98 LEU A O 1
ATOM 691 N N . LYS A 1 99 ? 11.752 4.405 -21.157 1.00 85.50 99 LYS A N 1
ATOM 692 C CA . LYS A 1 99 ? 12.582 3.333 -21.730 1.00 85.50 99 LYS A CA 1
ATOM 693 C C . LYS A 1 99 ? 11.778 2.200 -22.353 1.00 85.50 99 LYS A C 1
ATOM 695 O O . LYS A 1 99 ? 12.322 1.474 -23.179 1.00 85.50 99 LYS A O 1
ATOM 700 N N . LEU A 1 100 ? 10.538 2.013 -21.916 1.00 84.75 100 LEU A N 1
ATOM 701 C CA . LEU A 1 100 ? 9.680 0.914 -22.329 1.00 84.75 100 LEU A CA 1
ATOM 702 C C . LEU A 1 100 ? 8.489 1.453 -23.122 1.00 84.75 100 LEU A C 1
ATOM 704 O O . LEU A 1 100 ? 7.925 2.481 -22.737 1.00 84.75 100 LEU A O 1
ATOM 708 N N . PRO A 1 101 ? 8.073 0.761 -24.196 1.00 87.88 101 PRO A N 1
ATOM 709 C CA . PRO A 1 101 ? 6.847 1.110 -24.889 1.00 87.88 101 PRO A CA 1
ATOM 710 C C . PRO A 1 101 ? 5.627 0.878 -23.974 1.00 87.88 101 PRO A C 1
ATOM 712 O O . PRO A 1 101 ? 5.689 0.045 -23.058 1.00 87.88 101 PRO A O 1
ATOM 715 N N . PRO A 1 102 ? 4.512 1.599 -24.191 1.00 86.62 102 PRO A N 1
ATOM 716 C CA . PRO A 1 102 ? 3.350 1.547 -23.307 1.00 86.62 102 PRO A CA 1
ATOM 717 C C . PRO A 1 102 ? 2.768 0.143 -23.113 1.00 86.62 102 PRO A C 1
ATOM 719 O O . PRO A 1 102 ? 2.348 -0.180 -22.003 1.00 86.62 102 PRO A O 1
ATOM 722 N N . GLU A 1 103 ? 2.769 -0.709 -24.144 1.00 86.69 103 GLU A N 1
ATOM 723 C CA . GLU A 1 103 ? 2.221 -2.069 -24.042 1.00 86.69 103 GLU A CA 1
ATOM 724 C C . GLU A 1 103 ? 3.055 -2.936 -23.093 1.00 86.69 103 GLU A C 1
ATOM 726 O O . GLU A 1 103 ? 2.513 -3.630 -22.234 1.00 86.69 103 GLU A O 1
ATOM 731 N N . VAL A 1 104 ? 4.383 -2.836 -23.192 1.00 84.38 104 VAL A N 1
ATOM 732 C CA . VAL A 1 104 ? 5.331 -3.545 -22.320 1.00 84.38 104 VAL A CA 1
ATOM 733 C C . VAL A 1 104 ? 5.203 -3.062 -20.879 1.00 84.38 104 VAL A C 1
ATOM 735 O O . VAL A 1 104 ? 5.215 -3.868 -19.950 1.00 84.38 104 VAL A O 1
ATOM 738 N N . LEU A 1 105 ? 5.030 -1.753 -20.679 1.00 85.06 105 LEU A N 1
ATOM 739 C CA . LEU A 1 105 ? 4.815 -1.190 -19.351 1.00 85.06 105 LEU A CA 1
ATOM 740 C C . LEU A 1 105 ? 3.507 -1.705 -18.732 1.00 85.06 105 LEU A C 1
ATOM 742 O O . LEU A 1 105 ? 3.498 -2.129 -17.579 1.00 85.06 105 LEU A O 1
ATOM 746 N N . LEU A 1 106 ? 2.416 -1.737 -19.500 1.00 84.69 106 LEU A N 1
ATOM 747 C CA . LEU A 1 106 ? 1.136 -2.279 -19.040 1.00 84.69 106 LEU A CA 1
ATOM 748 C C . LEU A 1 106 ? 1.236 -3.769 -18.702 1.00 84.69 106 LEU A C 1
ATOM 750 O O . LEU A 1 106 ? 0.779 -4.175 -17.635 1.00 84.69 106 LEU A O 1
ATOM 754 N N . LEU A 1 107 ? 1.873 -4.569 -19.558 1.00 83.62 107 LEU A N 1
ATOM 755 C CA . LEU A 1 107 ? 2.098 -5.996 -19.312 1.00 83.62 107 LEU A CA 1
ATOM 756 C C . LEU A 1 107 ? 2.996 -6.249 -18.100 1.00 83.62 107 LEU A C 1
ATOM 758 O O . LEU A 1 107 ? 2.803 -7.243 -17.412 1.00 83.62 107 LEU A O 1
ATOM 762 N N . SER A 1 108 ? 3.933 -5.344 -17.807 1.00 78.56 108 SER A N 1
ATOM 763 C CA . SER A 1 108 ? 4.774 -5.453 -16.615 1.00 78.56 108 SER A CA 1
ATOM 764 C C . SER A 1 108 ? 4.026 -5.188 -15.308 1.00 78.56 108 SER A C 1
ATOM 766 O O . SER A 1 108 ? 4.476 -5.654 -14.275 1.00 78.56 108 SER A O 1
ATOM 768 N N . VAL A 1 109 ? 2.892 -4.472 -15.328 1.00 83.12 109 VAL A N 1
ATOM 769 C CA . VAL A 1 109 ? 2.199 -4.020 -14.105 1.00 83.12 109 VAL A CA 1
ATOM 770 C C . VAL A 1 109 ? 0.833 -4.664 -13.908 1.00 83.12 109 VAL A C 1
ATOM 772 O O . VAL A 1 109 ? 0.464 -4.996 -12.784 1.00 83.12 109 VAL A O 1
ATOM 775 N N . LEU A 1 110 ? 0.059 -4.857 -14.975 1.00 84.19 110 LEU A N 1
ATOM 776 C CA . LEU A 1 110 ? -1.304 -5.385 -14.880 1.00 84.19 110 LEU A CA 1
ATOM 777 C C . LEU A 1 110 ? -1.402 -6.774 -14.224 1.00 84.19 110 LEU A C 1
ATOM 779 O O . LEU A 1 110 ? -2.303 -6.935 -13.397 1.00 84.19 110 LEU A O 1
ATOM 783 N N . PRO A 1 111 ? -0.526 -7.759 -14.523 1.00 80.88 111 PRO A N 1
ATOM 784 C CA . PRO A 1 111 ? -0.678 -9.112 -13.991 1.00 80.88 111 PRO A CA 1
ATOM 785 C C . PRO A 1 111 ? -0.690 -9.157 -12.462 1.00 80.88 111 PRO A C 1
ATOM 787 O O . PRO A 1 111 ? -1.530 -9.835 -11.874 1.00 80.88 111 PRO A O 1
ATOM 790 N N . HIS A 1 112 ? 0.198 -8.404 -11.809 1.00 84.56 112 HIS A N 1
ATOM 791 C CA . HIS A 1 112 ? 0.305 -8.388 -10.351 1.00 84.56 112 HIS A CA 1
ATOM 792 C C . HIS A 1 112 ? -0.449 -7.212 -9.715 1.00 84.56 112 HIS A C 1
ATOM 794 O O . HIS A 1 112 ? -1.103 -7.386 -8.685 1.00 84.56 112 HIS A O 1
ATOM 800 N N . GLY A 1 113 ? -0.422 -6.025 -10.331 1.00 85.75 113 GLY A N 1
ATOM 801 C CA . GLY A 1 113 ? -0.975 -4.791 -9.768 1.00 85.75 113 GLY A CA 1
ATOM 802 C C . GLY A 1 113 ? -2.487 -4.846 -9.546 1.00 85.75 113 GLY A C 1
ATOM 803 O O . GLY A 1 113 ? -2.989 -4.290 -8.568 1.00 85.75 113 GLY A O 1
ATOM 804 N N . VAL A 1 114 ? -3.218 -5.585 -10.388 1.00 90.31 114 VAL A N 1
ATOM 805 C CA . VAL A 1 114 ? -4.669 -5.806 -10.230 1.00 90.31 114 VAL A CA 1
ATOM 806 C C . VAL A 1 114 ? -4.996 -6.617 -8.972 1.00 90.31 114 VAL A C 1
ATOM 808 O O . VAL A 1 114 ? -6.081 -6.466 -8.415 1.00 90.31 114 VAL A O 1
ATOM 811 N N . VAL A 1 115 ? -4.071 -7.448 -8.491 1.00 93.56 115 VAL A N 1
ATOM 812 C CA . VAL A 1 115 ? -4.253 -8.266 -7.283 1.00 93.56 115 VAL A CA 1
ATOM 813 C C . VAL A 1 115 ? -3.673 -7.563 -6.054 1.00 93.56 115 VAL A C 1
ATOM 815 O O . VAL A 1 115 ? -4.310 -7.506 -5.000 1.00 93.56 115 VAL A O 1
ATOM 818 N N . GLU A 1 116 ? -2.480 -6.990 -6.193 1.00 92.50 116 GLU A N 1
ATOM 819 C CA . GLU A 1 116 ? -1.729 -6.384 -5.097 1.00 92.50 116 GLU A CA 1
ATOM 820 C C . GLU A 1 116 ? -2.373 -5.091 -4.578 1.00 92.50 116 GLU A C 1
ATOM 822 O O . GLU A 1 116 ? -2.542 -4.923 -3.366 1.00 92.50 116 GLU A O 1
ATOM 827 N N . ILE A 1 117 ? -2.784 -4.187 -5.477 1.00 93.81 117 ILE A N 1
ATOM 828 C CA . ILE A 1 117 ? -3.332 -2.882 -5.081 1.00 93.81 117 ILE A CA 1
ATOM 829 C C . ILE A 1 117 ? -4.613 -3.066 -4.247 1.00 93.81 117 ILE A C 1
ATOM 831 O O . ILE A 1 117 ? -4.675 -2.522 -3.138 1.00 93.81 117 ILE A O 1
ATOM 835 N N . PRO A 1 118 ? -5.617 -3.866 -4.667 1.00 94.56 118 PRO A N 1
ATOM 836 C CA . PRO A 1 118 ? -6.786 -4.127 -3.829 1.00 94.56 118 PRO A CA 1
ATOM 837 C C . PRO A 1 118 ? -6.443 -4.779 -2.488 1.00 94.56 118 PRO A C 1
ATOM 839 O O . PRO A 1 118 ? -7.075 -4.446 -1.483 1.00 94.56 118 PRO A O 1
ATOM 842 N N . ALA A 1 119 ? -5.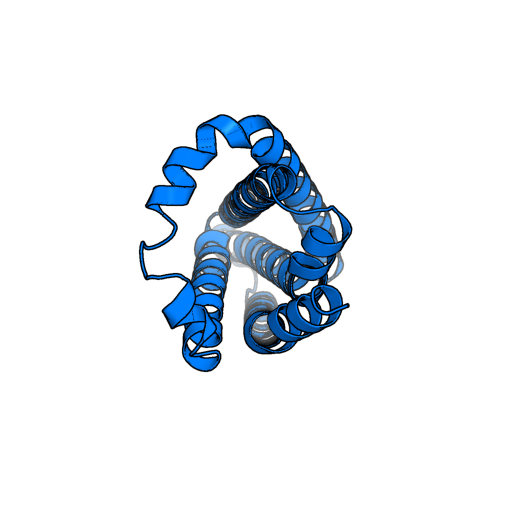441 -5.665 -2.442 1.00 96.25 119 ALA A N 1
ATOM 843 C CA . ALA A 1 119 ? -5.007 -6.305 -1.203 1.00 96.25 119 ALA A CA 1
ATOM 844 C C . ALA A 1 119 ? -4.469 -5.278 -0.195 1.00 96.25 119 ALA A C 1
ATOM 846 O O . ALA A 1 119 ? -4.892 -5.271 0.963 1.00 96.25 119 ALA A O 1
ATOM 847 N N . PHE A 1 120 ? -3.606 -4.355 -0.632 1.00 96.62 120 PHE A N 1
ATOM 848 C CA . PHE A 1 120 ? -3.089 -3.298 0.238 1.00 96.62 120 PHE A CA 1
ATOM 849 C C . PHE A 1 120 ? -4.163 -2.300 0.667 1.00 96.62 120 PHE A C 1
ATOM 851 O O . PHE A 1 120 ? -4.219 -1.939 1.844 1.00 96.62 120 PHE A O 1
ATOM 858 N N . LEU A 1 121 ? -5.053 -1.885 -0.240 1.00 97.25 121 LEU A N 1
ATOM 859 C CA . LEU A 1 121 ? -6.155 -0.981 0.101 1.00 97.25 121 LEU A CA 1
ATOM 860 C C . LEU A 1 121 ? -7.113 -1.617 1.114 1.00 97.25 121 LEU A C 1
ATOM 862 O O . LEU A 1 121 ? -7.559 -0.952 2.055 1.00 97.25 121 LEU A O 1
ATOM 866 N N . TYR A 1 122 ? -7.404 -2.910 0.965 1.00 97.06 122 TYR A N 1
ATOM 867 C CA . TYR A 1 122 ? -8.226 -3.649 1.914 1.00 97.06 122 TYR A CA 1
ATOM 868 C C . TYR A 1 122 ? -7.538 -3.786 3.278 1.00 97.06 122 TYR A C 1
ATOM 870 O O . TYR A 1 122 ? -8.153 -3.460 4.298 1.00 97.06 122 TYR A O 1
ATOM 878 N N . ALA A 1 123 ? -6.259 -4.174 3.306 1.00 97.50 123 ALA A N 1
ATOM 879 C CA . ALA A 1 123 ? -5.469 -4.258 4.532 1.00 97.50 123 ALA A CA 1
ATOM 880 C C . ALA A 1 123 ? -5.420 -2.916 5.275 1.00 97.50 123 ALA A C 1
ATOM 882 O O . ALA A 1 123 ? -5.709 -2.867 6.471 1.00 97.50 123 ALA 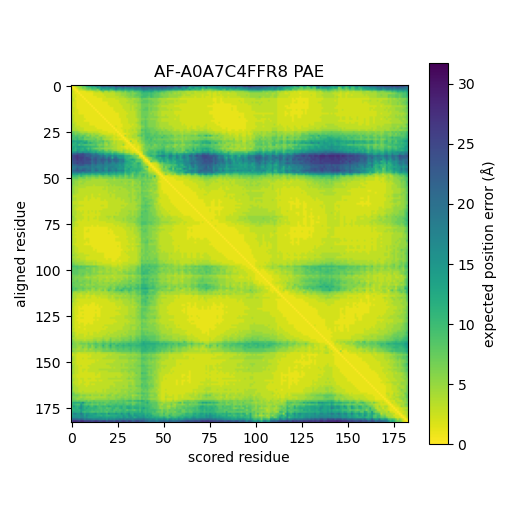A O 1
ATOM 883 N N . ALA A 1 124 ? -5.131 -1.822 4.562 1.00 97.94 124 ALA A N 1
ATOM 884 C CA . ALA A 1 124 ? -5.124 -0.470 5.112 1.00 97.94 124 ALA A CA 1
ATOM 885 C C . ALA A 1 124 ? -6.486 -0.104 5.713 1.00 97.94 124 ALA A C 1
ATOM 887 O O . ALA A 1 124 ? -6.567 0.403 6.829 1.00 97.94 124 ALA A O 1
ATOM 888 N N . SER A 1 125 ? -7.571 -0.432 5.010 1.00 97.69 125 SER A N 1
ATOM 889 C CA . SER A 1 125 ? -8.930 -0.108 5.446 1.00 97.69 125 SER A CA 1
ATOM 890 C C . SER A 1 125 ? -9.339 -0.856 6.706 1.00 97.69 125 SER A C 1
ATOM 892 O O . SER A 1 125 ? -9.856 -0.259 7.651 1.00 97.69 125 SER A O 1
ATOM 894 N N . VAL A 1 126 ? -9.102 -2.167 6.739 1.00 97.38 126 VAL A N 1
ATOM 895 C CA . VAL A 1 126 ? -9.395 -3.002 7.907 1.00 97.38 126 VAL A CA 1
ATOM 896 C C . VAL A 1 126 ? -8.522 -2.588 9.096 1.00 97.38 126 VAL A C 1
ATOM 898 O O . VAL A 1 126 ? -9.035 -2.489 10.210 1.00 97.38 126 VAL A O 1
ATOM 901 N N . SER A 1 127 ? -7.245 -2.282 8.850 1.00 97.50 127 SER A N 1
ATOM 902 C CA . SER A 1 127 ? -6.290 -1.785 9.847 1.00 97.50 127 SER A CA 1
ATOM 903 C C . SER A 1 127 ? -6.733 -0.453 10.464 1.00 97.50 127 SER A C 1
ATOM 905 O O . SER A 1 127 ? -6.834 -0.335 11.684 1.00 97.50 127 SER A O 1
ATOM 907 N N . THR A 1 128 ? -7.107 0.532 9.641 1.00 98.25 128 THR A N 1
ATOM 908 C CA . THR A 1 128 ? -7.617 1.832 10.101 1.00 98.25 128 THR A CA 1
ATOM 909 C C . THR A 1 128 ? -8.911 1.686 10.904 1.00 98.25 128 THR A C 1
ATOM 911 O O . THR A 1 128 ? -9.036 2.284 11.973 1.00 98.25 128 THR A O 1
ATOM 914 N N . VAL A 1 129 ? -9.875 0.877 10.439 1.00 97.38 129 VAL A N 1
ATOM 915 C CA . VAL A 1 129 ? -11.134 0.656 11.178 1.00 97.38 129 VAL A CA 1
ATOM 916 C C . VAL A 1 129 ? -10.876 -0.056 12.508 1.00 97.38 129 VAL A C 1
ATOM 918 O O . VAL A 1 129 ? -11.499 0.288 13.512 1.00 97.38 129 VAL A O 1
ATOM 921 N N . PHE A 1 130 ? -9.949 -1.017 12.542 1.00 97.50 130 PHE A N 1
ATOM 922 C CA . PHE A 1 130 ? -9.520 -1.640 13.791 1.00 97.50 130 PHE A CA 1
ATOM 923 C C . PHE A 1 130 ? -8.879 -0.621 14.741 1.00 97.50 130 PHE A C 1
ATOM 925 O O . PHE A 1 130 ? -9.238 -0.590 15.914 1.00 97.50 130 PHE A O 1
ATOM 932 N N . GLY A 1 131 ? -8.002 0.253 14.241 1.00 97.31 131 GLY A N 1
ATOM 933 C CA . GLY A 1 131 ? -7.394 1.331 15.022 1.00 97.31 131 GLY A CA 1
ATOM 934 C C . GLY A 1 131 ? -8.420 2.267 15.656 1.00 97.31 131 GLY A C 1
ATOM 935 O O . GLY A 1 131 ? -8.343 2.561 16.846 1.00 97.31 131 GLY A O 1
ATOM 936 N N . MET A 1 132 ? -9.439 2.678 14.895 1.00 96.62 132 MET A N 1
ATOM 937 C CA . MET A 1 132 ? -10.548 3.477 15.429 1.00 96.62 132 MET A CA 1
ATOM 938 C C . MET A 1 132 ? -11.269 2.741 16.567 1.00 96.62 132 MET A C 1
ATOM 940 O O . MET A 1 132 ? -11.489 3.314 17.633 1.00 96.62 132 MET A O 1
ATOM 944 N N . ALA A 1 133 ? -11.594 1.460 16.373 1.00 96.56 133 ALA A N 1
ATOM 945 C CA . ALA A 1 133 ? -12.254 0.645 17.392 1.00 96.56 133 ALA A CA 1
ATOM 946 C C . ALA A 1 133 ? -11.379 0.415 18.637 1.00 96.56 133 ALA A C 1
ATOM 948 O O . ALA A 1 133 ? -11.894 0.384 19.754 1.00 96.56 133 ALA A O 1
ATOM 949 N N . LEU A 1 134 ? -10.062 0.291 18.464 1.00 97.25 134 LEU A N 1
ATOM 950 C CA . LEU A 1 134 ? -9.105 0.185 19.561 1.00 97.25 134 LEU A CA 1
ATOM 951 C C . LEU A 1 134 ? -9.148 1.437 20.447 1.00 97.25 134 LEU A C 1
ATOM 953 O O . LEU A 1 134 ? -9.260 1.321 21.667 1.00 97.25 134 LEU A O 1
ATOM 957 N N . TRP A 1 135 ? -9.150 2.630 19.850 1.00 97.44 135 TRP A N 1
ATOM 958 C CA . TRP A 1 135 ? -9.296 3.875 20.608 1.00 97.44 135 TRP A CA 1
ATOM 959 C C . TRP A 1 135 ? -10.659 3.994 21.286 1.00 97.44 135 TRP A C 1
ATOM 961 O O . TRP A 1 135 ? -10.742 4.446 22.426 1.00 97.44 135 TRP A O 1
ATOM 971 N N . GLU A 1 136 ? -11.734 3.526 20.652 1.00 96.12 136 GLU A N 1
ATOM 972 C CA . GLU A 1 136 ? -13.040 3.459 21.308 1.00 96.12 136 GLU A CA 1
ATOM 973 C C . GLU A 1 136 ? -13.061 2.493 22.506 1.00 96.12 136 GLU A C 1
ATOM 975 O O . GLU A 1 136 ? -13.705 2.791 23.515 1.00 96.12 136 GLU A O 1
ATOM 980 N N . ARG A 1 137 ? -12.341 1.365 22.442 1.00 96.25 137 ARG A N 1
ATOM 981 C CA . ARG A 1 137 ? -12.171 0.446 23.582 1.00 96.25 137 ARG A CA 1
ATOM 982 C C . ARG A 1 137 ? -11.421 1.112 24.731 1.00 96.25 137 ARG A C 1
ATOM 984 O O . ARG A 1 137 ? -11.841 0.951 25.877 1.00 96.25 137 ARG A O 1
ATOM 991 N N . ILE A 1 138 ? -10.329 1.817 24.426 1.00 96.62 138 ILE A N 1
ATOM 992 C CA . ILE A 1 138 ? -9.466 2.483 25.414 1.00 96.62 138 ILE A CA 1
ATOM 993 C C . ILE A 1 138 ? -10.213 3.637 26.090 1.00 96.62 138 ILE A C 1
ATOM 995 O O . ILE A 1 138 ? -10.213 3.737 27.310 1.00 96.62 138 ILE A O 1
ATOM 999 N N . LEU A 1 139 ? -10.882 4.484 25.305 1.00 96.81 139 LEU A N 1
ATOM 1000 C CA . LEU A 1 139 ? -11.501 5.716 25.802 1.00 96.81 139 LEU A CA 1
ATOM 1001 C C . LEU A 1 139 ? -12.910 5.509 26.367 1.00 96.81 139 LEU A C 1
ATOM 1003 O O . LEU A 1 139 ? -13.343 6.267 27.228 1.00 96.81 139 LEU A O 1
ATOM 1007 N N . LYS A 1 140 ? -13.663 4.536 25.839 1.00 95.94 140 LYS A N 1
ATOM 1008 C CA . LYS A 1 140 ? -15.102 4.372 26.119 1.00 95.94 140 LYS A CA 1
ATOM 1009 C C . LYS A 1 140 ? -15.486 2.959 26.559 1.00 95.94 140 LYS A C 1
ATOM 1011 O O . LYS A 1 140 ? -16.670 2.679 26.708 1.00 95.94 140 LYS A O 1
ATOM 1016 N N . GLY A 1 141 ? -14.524 2.047 26.713 1.00 93.44 141 GLY A N 1
ATOM 1017 C CA . GLY A 1 141 ? -14.786 0.685 27.183 1.00 93.44 141 GLY A CA 1
ATOM 1018 C C . GLY A 1 141 ? -15.526 -0.228 26.196 1.00 93.44 141 GLY A C 1
ATOM 1019 O O . GLY A 1 141 ? -15.990 -1.287 26.600 1.00 93.44 141 GLY A O 1
ATOM 1020 N N . ARG A 1 142 ? -15.659 0.153 24.917 1.00 92.31 142 ARG A N 1
ATOM 1021 C CA . ARG A 1 142 ? -16.453 -0.597 23.922 1.00 92.31 142 ARG A CA 1
ATOM 1022 C C . ARG A 1 142 ? -15.836 -1.937 23.528 1.00 92.31 142 ARG A C 1
ATOM 1024 O O . ARG A 1 142 ? -14.629 -2.037 23.396 1.00 92.31 142 ARG A O 1
ATOM 1031 N N . GLU A 1 143 ? -16.667 -2.930 23.228 1.00 93.06 143 GLU A N 1
ATOM 1032 C CA . GLU A 1 143 ? -16.258 -4.260 22.750 1.00 93.06 143 GLU A CA 1
ATOM 1033 C C . GLU A 1 143 ? -15.362 -4.236 21.493 1.00 93.06 143 GLU A C 1
ATOM 1035 O O . GLU A 1 143 ? -15.693 -3.610 20.484 1.00 93.06 143 GLU A O 1
ATOM 1040 N N . LEU A 1 144 ? -14.254 -4.991 21.521 1.00 94.50 144 LEU A N 1
ATOM 1041 C CA . LEU A 1 144 ? -13.271 -5.061 20.424 1.00 94.50 144 LEU A CA 1
ATOM 1042 C C . LEU A 1 144 ? -13.335 -6.378 19.630 1.00 94.50 144 LEU A C 1
ATOM 1044 O O . LEU A 1 144 ? -12.847 -6.449 18.500 1.00 94.50 144 LEU A O 1
ATOM 1048 N N . GLY A 1 145 ? -13.952 -7.431 20.180 1.00 94.00 145 GLY A N 1
ATOM 1049 C CA . GLY A 1 145 ? -13.840 -8.794 19.643 1.00 94.00 145 GLY A CA 1
ATOM 1050 C C . GLY A 1 145 ? -14.280 -8.941 18.180 1.00 94.00 145 GLY A C 1
ATOM 1051 O O . GLY A 1 145 ? -13.651 -9.663 17.406 1.00 94.00 145 GLY A O 1
ATOM 1052 N N . GLY A 1 146 ? -15.325 -8.218 17.762 1.00 94.12 146 GLY A N 1
ATOM 1053 C CA . GLY A 1 146 ? -15.771 -8.202 16.364 1.00 94.12 146 GLY A CA 1
ATOM 1054 C C . GLY A 1 146 ? -14.744 -7.588 15.407 1.00 94.12 146 GLY A C 1
ATOM 1055 O O . GLY A 1 146 ? -14.494 -8.140 14.335 1.00 94.12 146 GLY A O 1
ATOM 1056 N N . TYR A 1 147 ? -14.101 -6.494 15.819 1.00 95.12 147 TYR A N 1
ATOM 1057 C CA . TYR A 1 147 ? -13.076 -5.808 15.032 1.00 95.12 147 TYR A CA 1
ATOM 1058 C C . TYR A 1 147 ? -11.771 -6.601 14.970 1.00 95.12 147 TYR A C 1
ATOM 1060 O O . TYR A 1 147 ? -11.146 -6.638 13.915 1.00 95.12 147 TYR A O 1
ATOM 1068 N N . LEU A 1 148 ? -11.393 -7.300 16.045 1.00 95.25 148 LEU A N 1
ATOM 1069 C CA . LEU A 1 148 ? -10.228 -8.187 16.035 1.00 95.25 148 LEU A CA 1
ATOM 1070 C C . LEU A 1 148 ? -10.414 -9.350 15.050 1.00 95.25 148 LEU A C 1
ATOM 1072 O O . LEU A 1 148 ? -9.531 -9.629 14.244 1.00 95.25 148 LEU A O 1
ATOM 1076 N N . ARG A 1 149 ? -11.590 -9.994 15.047 1.00 95.69 149 ARG A N 1
ATOM 1077 C CA . ARG A 1 149 ? -11.909 -11.043 14.060 1.00 95.69 149 ARG A CA 1
ATOM 1078 C C . ARG A 1 149 ? -11.875 -10.516 12.627 1.00 95.69 149 ARG A C 1
ATOM 1080 O O . ARG A 1 149 ? -11.413 -11.216 11.730 1.00 95.69 149 ARG A O 1
ATOM 1087 N N . MET A 1 150 ? -12.369 -9.298 12.408 1.00 95.44 150 MET A N 1
ATOM 1088 C CA . MET A 1 150 ? -12.299 -8.632 11.107 1.00 95.44 150 MET A CA 1
ATOM 1089 C C . MET A 1 150 ? -10.847 -8.367 10.693 1.00 95.44 150 MET A C 1
ATOM 1091 O O . MET A 1 150 ? -10.502 -8.657 9.552 1.00 95.44 150 MET A O 1
ATOM 1095 N N . LEU A 1 151 ? -10.001 -7.891 11.615 1.00 95.88 151 LEU A N 1
ATOM 1096 C CA . LEU A 1 151 ? -8.574 -7.681 11.375 1.00 95.88 151 LEU A CA 1
ATOM 1097 C C . LEU A 1 151 ? -7.886 -8.978 10.961 1.00 95.88 151 LEU A C 1
ATOM 1099 O O . LEU A 1 151 ? -7.297 -9.016 9.891 1.00 95.88 151 LEU A O 1
ATOM 1103 N N . LEU A 1 152 ? -8.027 -10.054 11.740 1.00 96.31 152 LEU A N 1
ATOM 1104 C CA . LEU A 1 152 ? -7.394 -11.347 11.447 1.00 96.31 152 LEU A CA 1
ATOM 1105 C C . LEU A 1 152 ? -7.817 -11.915 10.085 1.00 96.31 152 LEU A C 1
ATOM 1107 O O . LEU A 1 152 ? -6.974 -12.373 9.315 1.00 96.31 152 LEU A O 1
ATOM 1111 N N . LYS A 1 153 ? -9.111 -11.828 9.746 1.00 95.56 153 LYS A N 1
ATOM 1112 C CA . LYS A 1 153 ? -9.599 -12.188 8.405 1.00 95.56 153 LYS A CA 1
ATOM 1113 C C . LYS A 1 153 ? -8.991 -11.287 7.330 1.00 95.56 153 LYS A C 1
ATOM 1115 O O . LYS A 1 153 ? -8.602 -11.779 6.277 1.00 95.56 153 LYS A O 1
ATOM 1120 N N . GLY A 1 154 ? -8.895 -9.986 7.599 1.00 94.81 154 GLY A N 1
ATOM 1121 C CA . GLY A 1 154 ? -8.252 -9.013 6.721 1.00 94.81 154 GLY A CA 1
ATOM 1122 C C . GLY A 1 154 ? -6.793 -9.354 6.431 1.00 94.81 154 GLY A C 1
ATOM 1123 O O . GLY A 1 154 ? -6.397 -9.350 5.267 1.00 94.81 154 GLY A O 1
ATOM 1124 N N . VAL A 1 155 ? -6.026 -9.719 7.463 1.00 95.31 155 VAL A N 1
ATOM 1125 C CA . VAL A 1 155 ? -4.633 -10.168 7.337 1.00 95.31 155 VAL A CA 1
ATOM 1126 C C . VAL A 1 155 ? -4.550 -11.400 6.449 1.00 95.31 155 VAL A C 1
ATOM 1128 O O . VAL A 1 155 ? -3.810 -11.380 5.474 1.00 95.31 155 VAL A O 1
ATOM 1131 N N . LEU A 1 156 ? -5.335 -12.440 6.742 1.00 96.88 156 LEU A N 1
ATOM 1132 C CA . LEU A 1 156 ? -5.288 -13.697 5.993 1.00 96.88 156 LEU A CA 1
ATOM 1133 C C . LEU A 1 156 ? -5.619 -13.494 4.508 1.00 96.88 156 LEU A C 1
ATOM 1135 O O . LEU A 1 156 ? -4.899 -13.985 3.640 1.00 96.88 156 LEU A O 1
ATOM 1139 N N . VAL A 1 157 ? -6.684 -12.743 4.212 1.00 96.44 157 VAL A N 1
ATOM 1140 C CA . VAL A 1 157 ? -7.094 -12.444 2.831 1.00 96.44 157 VAL A CA 1
ATOM 1141 C C . VAL A 1 157 ? -6.022 -11.629 2.111 1.00 96.44 157 VAL A C 1
ATOM 1143 O O . VAL A 1 157 ? -5.614 -12.000 1.015 1.00 96.44 157 VAL A O 1
ATOM 1146 N N . SER A 1 158 ? -5.523 -10.556 2.730 1.00 96.62 158 SER A N 1
ATOM 1147 C CA . SER A 1 158 ? -4.536 -9.674 2.092 1.00 96.62 158 SER A CA 1
ATOM 1148 C C . SER A 1 158 ? -3.203 -10.387 1.872 1.00 96.62 158 SER A C 1
ATOM 1150 O O . SER A 1 158 ? -2.631 -10.282 0.795 1.00 96.62 158 SER A O 1
ATOM 1152 N N . ALA A 1 159 ? -2.744 -11.169 2.853 1.00 96.44 159 ALA A N 1
ATOM 1153 C CA . ALA A 1 159 ? -1.546 -11.994 2.735 1.00 96.44 159 ALA A CA 1
ATOM 1154 C C . ALA A 1 159 ? -1.676 -13.012 1.592 1.00 96.44 159 ALA A C 1
ATOM 1156 O O . ALA A 1 159 ? -0.761 -13.143 0.788 1.00 96.44 159 ALA A O 1
ATOM 1157 N N . SER A 1 160 ? -2.827 -13.680 1.469 1.00 96.19 160 SER A N 1
ATOM 1158 C CA . SER A 1 160 ? -3.066 -14.652 0.391 1.00 96.19 160 SER A CA 1
ATOM 1159 C C . SER A 1 160 ? -3.022 -13.999 -0.993 1.00 96.19 160 SER A C 1
ATOM 1161 O O . SER A 1 160 ? -2.395 -14.531 -1.906 1.00 96.19 160 SER A O 1
ATOM 1163 N N . LEU A 1 161 ? -3.651 -12.828 -1.141 1.00 95.56 161 LEU A N 1
ATOM 1164 C CA . LEU A 1 161 ? -3.644 -12.070 -2.393 1.00 95.56 161 LEU A CA 1
ATOM 1165 C C . LEU A 1 161 ? -2.244 -11.556 -2.744 1.00 95.56 161 LEU A C 1
ATOM 1167 O O . LEU A 1 161 ? -1.831 -11.665 -3.891 1.00 95.56 161 LEU A O 1
ATOM 1171 N N . ILE A 1 162 ? -1.493 -11.050 -1.764 1.00 94.31 162 ILE A N 1
ATOM 1172 C CA . ILE A 1 162 ? -0.107 -10.607 -1.958 1.00 94.31 162 ILE A CA 1
ATOM 1173 C C . ILE A 1 162 ? 0.785 -11.771 -2.393 1.00 94.31 162 ILE A C 1
ATOM 1175 O O . ILE A 1 162 ? 1.596 -11.612 -3.302 1.00 94.31 162 ILE A O 1
ATOM 1179 N N . THR A 1 163 ? 0.619 -12.951 -1.791 1.00 94.25 163 THR A N 1
ATOM 1180 C CA . THR A 1 163 ? 1.336 -14.155 -2.225 1.00 94.25 163 THR A CA 1
ATOM 1181 C C . THR A 1 163 ? 0.991 -14.514 -3.664 1.00 94.25 163 THR A C 1
ATOM 1183 O O . THR A 1 163 ? 1.894 -14.771 -4.456 1.00 94.25 163 THR A O 1
ATOM 1186 N N . ALA A 1 164 ? -0.292 -14.479 -4.034 1.00 93.25 164 ALA A N 1
ATOM 1187 C CA . ALA A 1 164 ? -0.703 -14.709 -5.415 1.00 93.25 164 ALA A CA 1
ATOM 1188 C C . ALA A 1 164 ? -0.085 -13.676 -6.374 1.00 93.25 164 ALA A C 1
ATOM 1190 O O . ALA A 1 164 ? 0.450 -14.062 -7.407 1.00 93.25 164 ALA A O 1
ATOM 1191 N N . ALA A 1 165 ? -0.082 -12.390 -6.012 1.00 91.38 165 ALA A N 1
ATOM 1192 C CA . ALA A 1 165 ? 0.526 -11.325 -6.810 1.00 91.38 165 ALA A CA 1
ATOM 1193 C C . ALA A 1 165 ? 2.040 -11.523 -6.999 1.00 91.38 165 ALA A C 1
ATOM 1195 O O . ALA A 1 165 ? 2.533 -11.379 -8.112 1.00 91.38 165 ALA A O 1
ATOM 1196 N N . ALA A 1 166 ? 2.767 -11.923 -5.950 1.00 89.44 166 ALA A N 1
ATOM 1197 C CA . ALA A 1 166 ? 4.201 -12.202 -6.037 1.00 89.44 166 ALA A CA 1
ATOM 1198 C C . ALA A 1 166 ? 4.512 -13.397 -6.955 1.00 89.44 166 ALA A C 1
ATOM 1200 O O . ALA A 1 166 ? 5.493 -13.375 -7.697 1.00 89.44 166 ALA A O 1
ATOM 1201 N N . LEU A 1 167 ? 3.664 -14.432 -6.941 1.00 89.44 167 LEU A N 1
ATOM 1202 C CA . LEU A 1 167 ? 3.785 -15.563 -7.864 1.00 89.44 167 LEU A CA 1
ATOM 1203 C C . LEU A 1 167 ? 3.462 -15.153 -9.307 1.00 89.44 167 LEU A C 1
ATOM 1205 O O . LEU A 1 167 ? 4.187 -15.532 -10.225 1.00 89.44 167 LEU A O 1
ATOM 1209 N N . LEU A 1 168 ? 2.411 -14.356 -9.520 1.00 88.44 168 LEU A N 1
ATOM 1210 C CA . L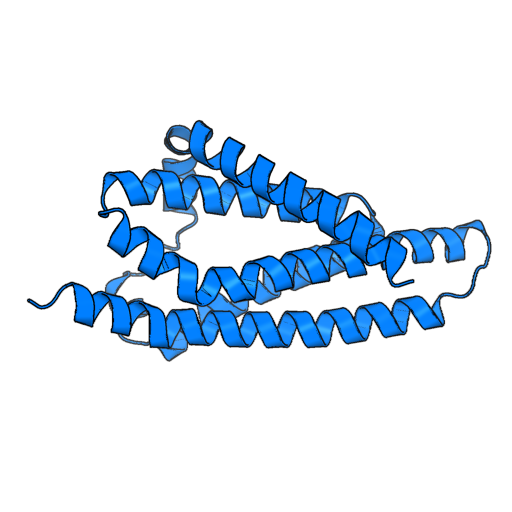EU A 1 168 ? 2.109 -13.796 -10.840 1.00 88.44 168 LEU A CA 1
ATOM 1211 C C . LEU A 1 168 ? 3.301 -12.987 -11.364 1.00 88.44 168 LEU A C 1
ATOM 1213 O O . LEU A 1 168 ? 3.718 -13.185 -12.503 1.00 88.44 168 LEU A O 1
ATOM 1217 N N . GLU A 1 169 ? 3.913 -12.167 -10.513 1.00 84.81 169 GLU A N 1
ATOM 1218 C CA . GLU A 1 169 ? 5.040 -11.328 -10.907 1.00 84.81 169 GLU A CA 1
ATOM 1219 C C . GLU A 1 169 ? 6.313 -12.113 -11.223 1.00 84.81 169 GLU A C 1
ATOM 1221 O O . GLU A 1 169 ? 7.029 -11.784 -12.161 1.00 84.81 169 GLU A O 1
ATOM 1226 N N . ALA A 1 170 ? 6.599 -13.181 -10.484 1.00 85.56 170 ALA A N 1
ATOM 1227 C CA . ALA A 1 170 ? 7.815 -13.955 -10.705 1.00 85.56 170 ALA A CA 1
ATOM 1228 C C . ALA A 1 170 ? 7.704 -14.978 -11.848 1.00 85.56 170 ALA A C 1
ATOM 1230 O O . ALA A 1 170 ? 8.710 -15.326 -12.470 1.00 85.56 170 ALA A O 1
ATOM 1231 N N . PHE A 1 171 ? 6.500 -15.487 -12.127 1.00 85.00 171 PHE A N 1
ATOM 1232 C CA . PHE A 1 171 ? 6.307 -16.580 -13.086 1.00 85.00 171 PHE A CA 1
ATOM 1233 C C . PHE A 1 171 ? 5.576 -16.164 -14.361 1.00 85.00 171 PHE A C 1
ATOM 1235 O O . PHE A 1 171 ? 5.915 -16.663 -15.437 1.00 85.00 171 PHE A O 1
ATOM 1242 N N . VAL A 1 172 ? 4.591 -15.269 -14.266 1.00 82.62 172 VAL A N 1
ATOM 1243 C CA . VAL A 1 172 ? 3.728 -14.900 -15.396 1.00 82.62 172 VAL A CA 1
ATOM 1244 C C . VAL A 1 172 ? 4.273 -13.672 -16.112 1.00 82.62 172 VAL A C 1
ATOM 1246 O O . VAL A 1 172 ? 4.494 -13.740 -17.320 1.00 82.62 172 VAL A O 1
ATOM 1249 N N . THR A 1 173 ? 4.574 -12.593 -15.385 1.00 81.19 173 THR A N 1
ATOM 1250 C CA . THR A 1 173 ? 5.051 -11.333 -15.980 1.00 81.19 173 THR A CA 1
ATOM 1251 C C . THR A 1 173 ? 6.286 -11.516 -16.881 1.00 81.19 173 THR A C 1
ATOM 1253 O O . THR A 1 173 ? 6.246 -11.057 -18.023 1.00 81.19 173 THR A O 1
ATOM 1256 N N . PRO A 1 174 ? 7.351 -12.249 -16.484 1.00 77.38 174 PRO A N 1
ATOM 1257 C CA . PRO A 1 174 ? 8.522 -12.431 -17.339 1.00 77.38 174 PRO A CA 1
ATOM 1258 C C . PRO A 1 174 ? 8.209 -13.274 -18.576 1.00 77.38 174 PRO A C 1
ATOM 1260 O O . PRO A 1 174 ? 8.758 -13.025 -19.642 1.00 77.38 174 PRO A O 1
ATOM 1263 N N . SER A 1 175 ? 7.314 -14.259 -18.449 1.00 76.12 175 SER A N 1
ATOM 1264 C CA . SER A 1 175 ? 6.932 -15.141 -19.557 1.00 76.12 175 SER A CA 1
ATOM 1265 C C . SER A 1 175 ? 6.142 -14.374 -20.624 1.00 76.12 175 SER A C 1
ATOM 1267 O O . SER A 1 175 ? 6.470 -14.479 -21.801 1.00 76.12 175 SER A O 1
ATOM 1269 N N . LEU A 1 176 ? 5.187 -13.531 -20.211 1.00 73.88 176 LEU A N 1
ATOM 1270 C CA . LEU A 1 176 ? 4.424 -12.667 -21.122 1.00 73.88 176 LEU A CA 1
ATOM 1271 C C . LEU A 1 176 ? 5.313 -11.634 -21.824 1.00 73.88 176 LEU A C 1
ATOM 1273 O O . LEU A 1 176 ? 5.141 -11.359 -23.008 1.00 73.88 176 LEU A O 1
ATOM 1277 N N . LEU A 1 177 ? 6.279 -11.067 -21.096 1.00 75.81 177 LEU A N 1
ATOM 1278 C CA . LEU A 1 177 ? 7.238 -10.121 -21.663 1.00 75.81 177 LEU A CA 1
ATOM 1279 C C . LEU A 1 177 ? 8.149 -10.781 -22.703 1.00 75.81 177 LEU A C 1
ATOM 1281 O O . LEU A 1 177 ? 8.423 -10.178 -23.736 1.00 75.81 177 LEU A O 1
ATOM 1285 N N . LEU A 1 178 ? 8.612 -12.007 -22.447 1.00 77.06 178 LEU A N 1
ATOM 1286 C CA . LEU A 1 178 ? 9.449 -12.751 -23.390 1.00 77.06 178 LEU A CA 1
ATOM 1287 C C . LEU A 1 178 ? 8.681 -13.139 -24.658 1.00 77.06 178 LEU A C 1
ATOM 1289 O O . LEU A 1 178 ? 9.238 -13.012 -25.743 1.00 77.06 178 LEU A O 1
ATOM 1293 N N . GLU A 1 179 ? 7.421 -13.555 -24.532 1.00 73.50 179 GLU A N 1
ATOM 1294 C CA . GLU A 1 179 ? 6.556 -13.883 -25.673 1.00 73.50 179 GLU A CA 1
ATOM 1295 C C . GLU A 1 179 ? 6.268 -12.654 -26.545 1.00 73.50 179 GLU A C 1
ATOM 1297 O O . GLU A 1 179 ? 6.359 -12.731 -27.763 1.00 73.50 179 GLU A O 1
ATOM 1302 N N . TYR A 1 180 ? 6.005 -11.492 -25.939 1.00 72.06 180 TYR A N 1
ATOM 1303 C CA . TYR A 1 180 ? 5.752 -10.254 -26.685 1.00 72.06 180 TYR A CA 1
ATOM 1304 C C . TYR A 1 180 ? 7.000 -9.694 -27.395 1.00 72.06 180 TYR A C 1
ATOM 1306 O O . TYR A 1 180 ? 6.886 -9.009 -28.410 1.00 72.06 180 TYR A O 1
ATOM 1314 N N . LEU A 1 181 ? 8.198 -9.939 -26.852 1.00 72.50 181 LEU A N 1
ATOM 1315 C CA . LEU A 1 181 ? 9.461 -9.420 -27.393 1.00 72.50 181 LEU A CA 1
ATOM 1316 C C . LEU A 1 181 ? 10.125 -10.349 -28.423 1.00 72.50 181 LEU A C 1
ATOM 1318 O O . LEU A 1 181 ? 11.108 -9.940 -29.046 1.00 72.50 181 LEU A O 1
ATOM 1322 N N . GLN A 1 182 ? 9.627 -11.574 -28.599 1.00 62.16 182 GLN A N 1
ATOM 1323 C CA . GLN A 1 182 ? 10.068 -12.473 -29.664 1.00 62.16 182 GLN A CA 1
ATOM 1324 C C . GLN A 1 182 ? 9.104 -12.354 -30.860 1.00 62.16 182 GLN A C 1
ATOM 1326 O O . GLN A 1 182 ? 7.929 -12.672 -30.697 1.00 62.16 182 GLN A O 1
ATOM 1331 N N . PRO A 1 183 ? 9.560 -11.847 -32.024 1.00 53.09 183 PRO A N 1
ATOM 1332 C CA . PRO A 1 183 ? 8.728 -11.717 -33.222 1.00 53.09 183 PRO A CA 1
ATOM 1333 C C . PRO A 1 183 ? 8.395 -13.063 -33.875 1.00 53.09 183 PRO A C 1
ATOM 1335 O O . PRO A 1 183 ? 9.234 -13.992 -33.794 1.00 53.09 183 PRO A O 1
#

Solvent-accessible surface area (backbone atoms only — not comparable to full-atom values): 9038 Å² total; per-residue (Å²): 112,72,70,58,37,54,53,41,29,53,52,39,50,51,39,22,53,51,15,21,53,53,14,38,76,42,17,86,72,46,48,64,57,51,55,69,68,46,68,86,63,62,65,67,66,46,65,72,37,39,66,61,38,21,50,54,49,32,50,53,52,50,49,51,50,51,52,24,48,63,29,3,70,69,43,56,40,17,54,53,52,41,21,52,49,18,21,51,53,18,20,50,51,48,57,44,57,78,79,41,58,69,69,59,52,47,53,69,40,51,73,21,47,71,40,33,52,58,22,52,34,48,33,25,15,38,20,24,54,34,16,52,45,50,52,41,29,75,78,68,69,43,90,46,68,70,46,51,55,49,35,55,51,33,49,55,54,25,52,53,34,36,49,51,19,20,47,32,48,37,60,45,34,57,50,55,52,52,58,72,71,53,131